Protein AF-A0A8J6GHP9-F1 (afdb_monomer_lite)

InterPro domains:
  IPR009057 Homedomain-like superfamily [SSF46689] (37-187)
  IPR023082 Homeo-prospero domain [PF05044] (38-191)
  IPR023082 Homeo-prospero domain [PS51818] (36-194)
  IPR037131 Homeo-prospero domain superfamily [G3DSA:1.10.10.500] (24-196)
  IPR039350 Prospero homeodomain family [PTHR12198] (22-193)

Sequence (196 aa):
MAGPGCSTDVTRAIPARSLLRSAKNLRENQAAWIVMEGLSPNHLKKAKLMFFYTRYPSSNMLKTYFSDVKFNRCITSQLIKWFSNFREFYYIQMEKYARQAINDGVTSTEELSITRDCELYRALNMHYNKANDFEVPERFLEVAQITLREFFNAIIAGKDVDPSWKKAIYKVICKLDSEVPEIFKSPNCLQELLHE

Foldseek 3Di:
DDDDDDDDDDPPDDDPVVLVVVVVVVVVCPVVLDDDPFDDVVNLLLLLLLCLQALDDDLVNNCQLPVVTDDDPVVSVSSVVSSVVLVVQLLSLLLVVLVVCVVVPPDDLVVQAQDCPDPSNVSSCCVSVVVNQADRDPLSRVLSSVLSSLSNVCVVVVVVVDPCSCVVSCVVSNVSRHDRDPLSSDPCSVVVRNVD

pLDDT: mean 84.15, std 21.58, range [28.64, 98.69]

Organism: Microtus ochrogaster (NCBI:txid79684)

Secondary structure (DSSP, 8-state):
---PPP------PPPTHHHHHHHHHHHHHGGGGS--TT--HHHHHHHHHHTTT-SS--HHHHHHHTTTS---HHHHHHHHHHHHHHHHHHHHHHHHHHHHHHHTT---GGG----TTSHHHHHHHHHH-TT--S---HHHHHHHHHHHHHHHHHHHTTGGGSTTTHHHHHHHHHTT--PPPGGGGSTTHHHHTT--

Structure (mmCIF, N/CA/C/O backbone):
data_AF-A0A8J6GHP9-F1
#
_entry.id   AF-A0A8J6GHP9-F1
#
loop_
_atom_site.group_PDB
_atom_site.id
_atom_site.type_symbol
_atom_site.label_atom_id
_atom_site.label_alt_id
_atom_site.label_comp_id
_atom_site.label_asym_id
_atom_site.label_entity_id
_atom_site.label_seq_id
_atom_site.pdbx_PDB_ins_code
_atom_site.Cartn_x
_atom_site.Cartn_y
_atom_site.Cartn_z
_atom_site.occupancy
_atom_site.B_iso_or_equiv
_atom_site.auth_seq_id
_atom_site.auth_comp_id
_atom_site.auth_asym_id
_atom_site.auth_atom_id
_atom_site.pdbx_PDB_model_num
ATOM 1 N N . MET A 1 1 ? -14.902 2.527 55.554 1.00 37.03 1 MET A N 1
ATOM 2 C CA . MET A 1 1 ? -15.461 1.932 54.323 1.00 37.03 1 MET A CA 1
ATOM 3 C C . MET A 1 1 ? -15.180 2.897 53.187 1.00 37.03 1 MET A C 1
ATOM 5 O O . MET A 1 1 ? -15.826 3.930 53.115 1.00 37.03 1 MET A O 1
ATOM 9 N N . ALA A 1 2 ? -14.141 2.632 52.397 1.00 29.19 2 ALA A N 1
ATOM 10 C CA . ALA A 1 2 ? -13.808 3.426 51.220 1.00 29.19 2 ALA A CA 1
ATOM 11 C C . ALA A 1 2 ? -14.291 2.652 49.992 1.00 29.19 2 ALA A C 1
ATOM 13 O O . ALA A 1 2 ? -13.846 1.529 49.768 1.00 29.19 2 ALA A O 1
ATOM 14 N N . GLY A 1 3 ? -15.215 3.229 49.234 1.00 39.06 3 GLY A N 1
ATOM 15 C CA . GLY A 1 3 ? -15.486 2.814 47.863 1.00 39.06 3 GLY A CA 1
ATOM 16 C C . GLY A 1 3 ? -14.980 3.913 46.934 1.00 39.06 3 GLY A C 1
ATOM 17 O O . GLY A 1 3 ? -15.282 5.077 47.198 1.00 39.06 3 GLY A O 1
ATOM 18 N N . PRO A 1 4 ? -14.226 3.608 45.870 1.00 39.50 4 PRO A N 1
ATOM 19 C CA . PRO A 1 4 ? -14.038 4.550 44.789 1.00 39.50 4 PRO A CA 1
ATOM 20 C C . PRO A 1 4 ? -15.097 4.288 43.720 1.00 39.50 4 PRO A C 1
ATOM 22 O O . PRO A 1 4 ? -15.179 3.207 43.138 1.00 39.50 4 PRO A O 1
ATOM 25 N N . GLY A 1 5 ? -15.921 5.310 43.503 1.00 31.19 5 GLY A N 1
ATOM 26 C CA . GLY A 1 5 ? -16.831 5.397 42.379 1.00 31.19 5 GLY A CA 1
ATOM 27 C C . GLY A 1 5 ? -16.078 5.436 41.053 1.00 31.19 5 GLY A C 1
ATOM 28 O O . GLY A 1 5 ? -15.006 6.025 40.924 1.00 31.19 5 GLY A O 1
ATOM 29 N N . CYS A 1 6 ? -16.699 4.788 40.077 1.00 34.25 6 CYS A N 1
ATOM 30 C CA . CYS A 1 6 ? -16.462 4.941 38.654 1.00 34.25 6 CYS A CA 1
ATOM 31 C C . CYS A 1 6 ? -16.462 6.431 38.268 1.00 34.25 6 CYS A C 1
ATOM 33 O O . CYS A 1 6 ? -17.397 7.152 38.614 1.00 34.25 6 CYS A O 1
ATOM 35 N N . SER A 1 7 ? -15.443 6.882 37.536 1.00 28.64 7 SER A N 1
ATOM 36 C CA . SER A 1 7 ? -15.540 8.099 36.731 1.00 28.64 7 SER A CA 1
ATOM 37 C C . SER A 1 7 ? -14.800 7.879 35.417 1.00 28.64 7 SER A C 1
ATOM 39 O O . SER A 1 7 ? -13.574 7.787 35.356 1.00 28.64 7 SER A O 1
ATOM 41 N N . THR A 1 8 ? -15.607 7.695 34.383 1.00 36.19 8 THR A N 1
ATOM 42 C CA . THR A 1 8 ? -15.269 7.624 32.969 1.00 36.19 8 THR A CA 1
ATOM 43 C C . THR A 1 8 ? -14.935 9.020 32.457 1.00 36.19 8 THR A C 1
ATOM 45 O O . THR A 1 8 ? -15.849 9.824 32.325 1.00 36.19 8 THR A O 1
ATOM 48 N N . ASP A 1 9 ? -13.673 9.304 32.135 1.00 36.75 9 ASP A N 1
ATOM 49 C CA . ASP A 1 9 ? -13.347 10.223 31.036 1.00 36.75 9 ASP A CA 1
ATOM 50 C C . ASP A 1 9 ? -11.850 10.180 30.696 1.00 36.75 9 ASP A C 1
ATOM 52 O O . ASP A 1 9 ? -11.021 10.778 31.382 1.00 36.75 9 ASP A O 1
ATOM 56 N N . VAL A 1 10 ? -11.478 9.460 29.633 1.00 29.12 10 VAL A N 1
ATOM 57 C CA . VAL A 1 10 ? -10.175 9.640 28.970 1.00 29.12 10 VAL A CA 1
ATOM 58 C C . VAL A 1 10 ? -10.355 9.458 27.462 1.00 29.12 10 VAL A C 1
ATOM 60 O O . VAL A 1 10 ? -9.719 8.617 26.830 1.00 29.12 10 VAL A O 1
ATOM 63 N N . THR A 1 11 ? -11.202 10.282 26.846 1.00 34.75 11 THR A N 1
ATOM 64 C CA . THR A 1 11 ? -11.133 10.487 25.391 1.00 34.75 11 THR A CA 1
ATOM 65 C C . THR A 1 11 ? -9.949 11.412 25.102 1.00 34.75 11 THR A C 1
ATOM 67 O O . THR A 1 11 ? -10.091 12.614 24.876 1.00 34.75 11 THR A O 1
ATOM 70 N N . ARG A 1 12 ? -8.725 10.876 25.193 1.00 30.84 12 ARG A N 1
ATOM 71 C CA . ARG A 1 12 ? -7.504 11.634 24.895 1.00 30.84 12 ARG A CA 1
ATOM 72 C C . ARG A 1 12 ? -7.358 11.727 23.378 1.00 30.84 12 ARG A C 1
ATOM 74 O O . ARG A 1 12 ? -6.753 10.869 22.744 1.00 30.84 12 ARG A O 1
ATOM 81 N N . ALA A 1 13 ? -7.938 12.775 22.800 1.00 34.00 13 ALA A N 1
ATOM 82 C CA . ALA A 1 13 ? -7.742 13.131 21.402 1.00 34.00 13 ALA A CA 1
ATOM 83 C C . ALA A 1 13 ? -6.237 13.188 21.080 1.00 34.00 13 ALA A C 1
ATOM 85 O O . ALA A 1 13 ? -5.487 13.984 21.651 1.00 34.00 13 ALA A O 1
ATOM 86 N N . ILE A 1 14 ? -5.783 12.336 20.161 1.00 42.53 14 ILE A N 1
ATOM 87 C CA . ILE A 1 14 ? -4.425 12.411 19.621 1.00 42.53 14 ILE A CA 1
ATOM 88 C C . ILE A 1 14 ? -4.328 13.700 18.791 1.00 42.53 14 ILE A C 1
ATOM 90 O O . ILE A 1 14 ? -5.196 13.957 17.953 1.00 42.53 14 ILE A O 1
ATOM 94 N N . PRO A 1 15 ? -3.295 14.540 18.979 1.00 36.62 15 PRO A N 1
ATOM 95 C CA . PRO A 1 15 ? -3.244 15.835 18.324 1.00 36.62 15 PRO A CA 1
ATOM 96 C C . PRO A 1 15 ? -3.073 15.669 16.808 1.00 36.62 15 PRO A C 1
ATOM 98 O O . PRO A 1 15 ? -2.062 15.144 16.333 1.00 36.62 15 PRO A O 1
ATOM 101 N N . ALA A 1 16 ? -4.014 16.233 16.043 1.00 44.59 16 ALA A N 1
ATOM 102 C CA . ALA A 1 16 ? -4.029 16.315 14.574 1.00 44.59 16 ALA A CA 1
ATOM 103 C C . ALA A 1 16 ? -2.710 16.820 13.934 1.00 44.59 16 ALA A C 1
ATOM 105 O O . ALA A 1 16 ? -2.468 16.646 12.738 1.00 44.59 16 ALA A O 1
ATOM 106 N N . ARG A 1 17 ? -1.810 17.412 14.732 1.00 33.00 17 ARG A N 1
ATOM 107 C CA . ARG A 1 17 ? -0.479 17.886 14.324 1.00 33.00 17 ARG A CA 1
ATOM 108 C C . ARG A 1 17 ? 0.459 16.781 13.815 1.00 33.00 17 ARG A C 1
ATOM 110 O O . ARG A 1 17 ? 1.287 17.082 12.958 1.00 33.00 17 ARG A O 1
ATOM 117 N N . SER A 1 18 ? 0.347 15.532 14.284 1.00 42.81 18 SER A N 1
ATOM 118 C CA . SER A 1 18 ? 1.224 14.430 13.824 1.00 42.81 18 SER A CA 1
ATOM 119 C C . SER A 1 18 ? 0.898 13.997 12.379 1.00 42.81 18 SER A C 1
ATOM 121 O O . SER A 1 18 ? 1.793 13.854 11.538 1.00 42.81 18 SER A O 1
ATOM 123 N N . LEU A 1 19 ? -0.395 13.915 12.053 1.00 45.56 19 LEU A N 1
ATOM 124 C CA . LEU A 1 19 ? -0.894 13.586 10.715 1.00 45.56 19 LEU A CA 1
ATOM 125 C C . LEU A 1 19 ? -0.631 14.725 9.716 1.00 45.56 19 LEU A C 1
ATOM 127 O O . LEU A 1 19 ? -0.217 14.477 8.584 1.00 45.56 19 LEU A O 1
ATOM 131 N N . LEU A 1 20 ? -0.769 15.983 10.153 1.00 42.34 20 LEU A N 1
ATOM 132 C CA . LEU A 1 20 ? -0.460 17.167 9.338 1.00 42.34 20 LEU A CA 1
ATOM 133 C C . LEU A 1 20 ? 1.030 17.278 8.973 1.00 42.34 20 LEU A C 1
ATOM 135 O O . LEU A 1 20 ? 1.357 17.703 7.863 1.00 42.34 20 LEU A O 1
ATOM 139 N N . ARG A 1 21 ? 1.938 16.875 9.873 1.00 38.09 21 ARG A N 1
ATOM 140 C CA . ARG A 1 21 ? 3.388 16.862 9.607 1.00 38.09 21 ARG A CA 1
ATOM 141 C C . ARG A 1 21 ? 3.762 15.799 8.568 1.00 38.09 21 ARG A C 1
ATOM 143 O O . ARG A 1 21 ? 4.562 16.074 7.679 1.00 38.09 21 ARG A O 1
ATOM 150 N N . SER A 1 22 ? 3.108 14.640 8.619 1.00 49.22 22 SER A N 1
ATOM 151 C CA . SER A 1 22 ? 3.264 13.567 7.625 1.00 49.22 22 SER A CA 1
ATOM 152 C C . SER A 1 22 ? 2.696 13.970 6.253 1.00 49.22 22 SER A C 1
ATOM 154 O O . SER A 1 22 ? 3.341 13.769 5.227 1.00 49.22 22 SER A O 1
ATOM 156 N N . ALA A 1 23 ? 1.542 14.650 6.222 1.00 44.53 23 ALA A N 1
ATOM 157 C CA . ALA A 1 23 ? 0.926 15.157 4.990 1.00 44.53 23 ALA A CA 1
ATOM 158 C C . ALA A 1 23 ? 1.718 16.297 4.314 1.00 44.53 23 ALA A C 1
ATOM 160 O O . ALA A 1 23 ? 1.712 16.408 3.087 1.00 44.53 23 ALA A O 1
ATOM 161 N N . LYS A 1 24 ? 2.417 17.146 5.085 1.00 42.97 24 LYS A N 1
ATOM 162 C CA . LYS A 1 24 ? 3.337 18.159 4.532 1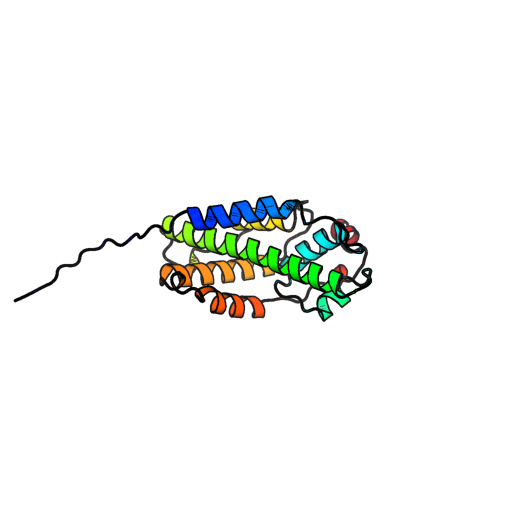.00 42.97 24 LYS A CA 1
ATOM 163 C C . LYS A 1 24 ? 4.583 17.525 3.904 1.00 42.97 24 LYS A C 1
ATOM 165 O O . LYS A 1 24 ? 4.894 17.861 2.765 1.00 42.97 24 LYS A O 1
ATOM 170 N N . ASN A 1 25 ? 5.195 16.542 4.570 1.00 45.91 25 ASN A N 1
ATOM 171 C CA . ASN A 1 25 ? 6.338 15.797 4.025 1.00 45.91 25 ASN A CA 1
ATOM 172 C C . ASN A 1 25 ? 5.999 15.043 2.726 1.00 45.91 25 ASN A C 1
ATOM 174 O O . ASN A 1 25 ? 6.837 14.958 1.834 1.00 45.91 25 ASN A O 1
ATOM 178 N N . LEU A 1 26 ? 4.768 14.537 2.582 1.00 50.56 26 LEU A N 1
ATOM 179 C CA . LEU A 1 26 ? 4.294 13.888 1.350 1.00 50.56 26 LEU A CA 1
ATOM 180 C C . LEU A 1 26 ? 4.222 14.854 0.154 1.00 50.56 26 LEU A C 1
ATOM 182 O O . LEU A 1 26 ? 4.599 14.476 -0.955 1.00 50.56 26 LEU A O 1
ATOM 186 N N . ARG A 1 27 ? 3.776 16.100 0.375 1.00 43.81 27 ARG A N 1
ATOM 187 C CA . ARG A 1 27 ? 3.680 17.126 -0.679 1.00 43.81 27 ARG A CA 1
ATOM 188 C C . ARG A 1 27 ? 5.041 17.703 -1.064 1.00 43.81 27 ARG A C 1
ATOM 190 O O . ARG A 1 27 ? 5.296 17.889 -2.248 1.00 43.81 27 ARG A O 1
ATOM 197 N N . GLU A 1 28 ? 5.924 17.932 -0.094 1.00 40.84 28 GLU A N 1
ATOM 198 C CA . GLU A 1 28 ? 7.281 18.443 -0.349 1.00 40.84 28 GLU A CA 1
ATOM 199 C C . GLU A 1 28 ? 8.186 17.385 -1.000 1.00 40.84 28 GLU A C 1
ATOM 201 O O . GLU A 1 28 ? 8.988 17.715 -1.872 1.00 40.84 28 GLU A O 1
ATOM 206 N N . ASN A 1 29 ? 7.987 16.094 -0.704 1.00 48.78 29 ASN A N 1
ATOM 207 C CA . ASN A 1 29 ? 8.701 15.031 -1.410 1.00 48.78 29 ASN A CA 1
ATOM 208 C C . ASN A 1 29 ? 8.287 14.897 -2.876 1.00 48.78 29 ASN A C 1
ATOM 210 O O . ASN A 1 29 ? 9.082 14.347 -3.623 1.00 48.78 29 ASN A O 1
ATOM 214 N N . GLN A 1 30 ? 7.102 15.368 -3.301 1.00 46.88 30 GLN A N 1
ATOM 215 C CA . GLN A 1 30 ? 6.548 15.170 -4.653 1.00 46.88 30 GLN A CA 1
ATOM 216 C C . GLN A 1 30 ? 7.429 15.757 -5.780 1.00 46.88 30 GLN A C 1
ATOM 218 O O . GLN A 1 30 ? 7.410 15.242 -6.898 1.00 46.88 30 GLN A O 1
ATOM 223 N N . ALA A 1 31 ? 8.266 16.753 -5.475 1.00 42.66 31 ALA A N 1
ATOM 224 C CA . ALA A 1 31 ? 9.200 17.363 -6.426 1.00 42.66 31 ALA A CA 1
ATOM 225 C C . ALA A 1 31 ? 10.535 16.600 -6.579 1.00 42.66 31 ALA A C 1
ATOM 227 O O . ALA A 1 31 ? 11.170 16.687 -7.624 1.00 42.66 31 ALA A O 1
ATOM 228 N N . ALA A 1 32 ? 10.943 15.793 -5.592 1.00 46.28 32 ALA A N 1
ATOM 229 C CA . ALA A 1 32 ? 12.202 15.033 -5.623 1.00 46.28 32 ALA A CA 1
ATOM 230 C C . ALA A 1 32 ? 12.081 13.647 -6.302 1.00 46.28 32 ALA A C 1
ATOM 232 O O . ALA A 1 32 ? 12.998 12.830 -6.227 1.00 46.28 32 ALA A O 1
ATOM 233 N N . TRP A 1 33 ? 10.935 13.343 -6.927 1.00 49.09 33 TRP A N 1
ATOM 234 C CA . TRP A 1 33 ? 10.644 12.039 -7.553 1.00 49.09 33 TRP A CA 1
ATOM 235 C C . TRP A 1 33 ? 11.249 11.863 -8.943 1.00 49.09 33 TRP A C 1
ATOM 237 O O . TRP A 1 33 ? 11.221 10.754 -9.478 1.00 49.09 33 TRP A O 1
ATOM 247 N N . ILE A 1 34 ? 11.726 12.946 -9.551 1.00 51.00 34 ILE A N 1
ATOM 248 C CA . ILE A 1 34 ? 11.940 13.013 -10.990 1.00 51.00 34 ILE A CA 1
ATOM 249 C C . ILE A 1 34 ? 13.445 13.049 -11.275 1.00 51.00 34 ILE A C 1
ATOM 251 O O . ILE A 1 34 ? 14.140 14.003 -10.951 1.00 51.00 34 ILE A O 1
ATOM 255 N N . VAL A 1 35 ? 13.882 11.967 -11.924 1.00 55.22 35 VAL A N 1
ATOM 256 C CA . VAL A 1 35 ? 15.168 11.727 -12.597 1.00 55.22 35 VAL A CA 1
ATOM 257 C C . VAL A 1 35 ? 16.329 11.260 -11.717 1.00 55.22 35 VAL A C 1
ATOM 259 O O . VAL A 1 35 ? 17.191 12.018 -11.292 1.00 55.22 35 VAL A O 1
ATOM 262 N N . MET A 1 36 ? 16.412 9.938 -11.576 1.00 55.84 36 MET A N 1
ATOM 263 C CA . MET A 1 36 ? 17.699 9.248 -11.667 1.00 55.84 36 MET A CA 1
ATOM 264 C C . MET A 1 36 ? 17.796 8.666 -13.080 1.00 55.84 36 MET A C 1
ATOM 266 O O . MET A 1 36 ? 16.813 8.093 -13.560 1.00 55.84 36 MET A O 1
ATOM 270 N N . GLU A 1 37 ? 18.946 8.808 -13.744 1.00 64.00 37 GLU A N 1
ATOM 271 C CA . GLU A 1 37 ? 19.206 8.181 -15.047 1.00 64.00 37 GLU A CA 1
ATOM 272 C C . GLU A 1 37 ? 18.841 6.683 -14.991 1.00 64.00 37 GLU A C 1
ATOM 274 O O . GLU A 1 37 ? 19.390 5.926 -14.188 1.00 64.00 37 GLU A O 1
ATOM 279 N N . GLY A 1 38 ? 17.874 6.259 -15.813 1.00 79.38 38 GLY A N 1
ATOM 280 C CA . GLY A 1 38 ? 17.486 4.850 -15.969 1.00 79.38 38 GLY A CA 1
ATOM 281 C C . GLY A 1 38 ? 16.106 4.438 -15.439 1.00 79.38 38 GLY A C 1
ATOM 282 O O . GLY A 1 38 ? 15.703 3.303 -15.685 1.00 79.38 38 GLY A O 1
ATOM 283 N N . LEU A 1 39 ? 15.345 5.316 -14.768 1.00 90.38 39 LEU A N 1
ATOM 284 C CA . LEU A 1 39 ? 13.945 5.040 -14.399 1.00 90.38 39 LEU A CA 1
ATOM 285 C C . LEU A 1 39 ? 12.973 6.069 -14.993 1.00 90.38 39 LEU A C 1
ATOM 287 O O . LEU A 1 39 ? 13.144 7.272 -14.822 1.00 90.38 39 LEU A O 1
ATOM 291 N N . SER A 1 40 ? 11.930 5.581 -15.669 1.00 91.94 40 SER A N 1
ATOM 292 C CA . SER A 1 40 ? 10.923 6.391 -16.356 1.00 91.94 40 SER A CA 1
ATOM 293 C C . SER A 1 40 ? 9.633 6.542 -15.528 1.00 91.94 40 SER A C 1
ATOM 295 O O . SER A 1 40 ? 9.391 5.763 -14.597 1.00 91.94 40 SER A O 1
ATOM 297 N N . PRO A 1 41 ? 8.742 7.487 -15.888 1.00 91.31 41 PRO A N 1
ATOM 298 C CA . PRO A 1 41 ? 7.392 7.553 -15.325 1.00 91.31 41 PRO A CA 1
ATOM 299 C C . PRO A 1 41 ? 6.584 6.261 -15.525 1.00 91.31 41 PRO A C 1
ATOM 301 O O . PRO A 1 41 ? 5.787 5.899 -14.660 1.00 91.31 41 PRO A O 1
ATOM 304 N N . ASN A 1 42 ? 6.827 5.530 -16.617 1.00 91.94 42 ASN A N 1
ATOM 305 C CA . ASN A 1 42 ? 6.188 4.239 -16.875 1.00 91.94 42 ASN A CA 1
ATOM 306 C C . ASN A 1 42 ? 6.652 3.173 -15.875 1.00 91.94 42 ASN A C 1
ATOM 308 O O . ASN A 1 42 ? 5.819 2.433 -15.358 1.00 91.94 42 ASN A O 1
ATOM 312 N N . HIS A 1 43 ? 7.936 3.147 -15.498 1.00 94.25 43 HIS A N 1
ATOM 313 C CA . HIS A 1 43 ? 8.404 2.249 -14.433 1.00 94.25 43 HIS A CA 1
ATOM 314 C C . HIS A 1 43 ? 7.731 2.569 -13.096 1.00 94.25 43 HIS A C 1
ATOM 316 O O . HIS A 1 43 ? 7.375 1.658 -12.352 1.00 94.25 43 HIS A O 1
ATOM 322 N N . LEU A 1 44 ? 7.503 3.853 -12.800 1.00 94.94 44 LEU A N 1
ATOM 323 C CA . LEU A 1 44 ? 6.769 4.253 -11.602 1.00 94.94 44 LEU A CA 1
ATOM 324 C C . LEU A 1 44 ? 5.298 3.812 -11.661 1.00 94.94 44 LEU A C 1
ATOM 326 O O . LEU A 1 44 ? 4.801 3.277 -10.670 1.00 94.94 44 LEU A O 1
ATOM 330 N N . LYS A 1 45 ? 4.608 4.003 -12.800 1.00 95.12 45 LYS A N 1
ATOM 331 C CA . LYS A 1 45 ? 3.227 3.517 -13.000 1.00 95.12 45 LYS A CA 1
ATOM 332 C C . LYS A 1 45 ? 3.169 2.002 -12.790 1.00 95.12 45 LYS A C 1
ATOM 334 O O . LYS A 1 45 ? 2.388 1.534 -11.969 1.00 95.12 45 LYS A O 1
ATOM 339 N N . LYS A 1 46 ? 4.063 1.253 -13.437 1.00 95.69 46 LYS A N 1
ATOM 340 C CA . LYS A 1 46 ? 4.193 -0.202 -13.293 1.00 95.69 46 LYS A CA 1
ATOM 341 C C . LYS A 1 46 ? 4.423 -0.626 -11.839 1.00 95.69 46 LYS A C 1
ATOM 343 O O . LYS A 1 46 ? 3.697 -1.475 -11.337 1.00 95.69 46 LYS A O 1
ATOM 348 N N . ALA A 1 47 ? 5.357 0.011 -11.129 1.00 96.94 47 ALA A N 1
ATOM 349 C CA . ALA A 1 47 ? 5.630 -0.277 -9.718 1.00 96.94 47 ALA A CA 1
ATOM 350 C C . ALA A 1 47 ? 4.412 -0.024 -8.813 1.00 96.94 47 ALA A C 1
ATOM 352 O O . ALA A 1 47 ? 4.159 -0.796 -7.890 1.00 96.94 47 ALA A O 1
ATOM 353 N N . LYS A 1 48 ? 3.644 1.041 -9.078 1.00 97.31 48 LYS A N 1
ATOM 354 C CA . LYS A 1 48 ? 2.400 1.316 -8.349 1.00 97.31 48 LYS A CA 1
ATOM 355 C C . LYS A 1 48 ? 1.338 0.250 -8.598 1.00 97.31 48 LYS A C 1
ATOM 357 O O . LYS A 1 48 ? 0.693 -0.166 -7.647 1.00 97.31 48 LYS A O 1
ATOM 362 N N . LEU A 1 49 ? 1.179 -0.215 -9.834 1.00 97.31 49 LEU A N 1
ATOM 363 C CA . LEU A 1 49 ? 0.238 -1.294 -10.145 1.00 97.31 49 LEU A CA 1
ATOM 364 C C . LEU A 1 49 ? 0.678 -2.630 -9.520 1.00 97.31 49 LEU A C 1
ATOM 366 O O . LEU A 1 49 ? -0.141 -3.338 -8.941 1.00 97.31 49 LEU A O 1
ATOM 370 N N . MET A 1 50 ? 1.982 -2.932 -9.518 1.00 97.62 50 MET A N 1
ATOM 371 C CA . MET A 1 50 ? 2.526 -4.095 -8.798 1.00 97.62 50 MET A CA 1
ATOM 372 C C . MET A 1 50 ? 2.207 -4.065 -7.293 1.00 97.62 50 MET A C 1
ATOM 374 O O . MET A 1 50 ? 2.090 -5.125 -6.679 1.00 97.62 50 MET A O 1
ATOM 378 N N . PHE A 1 51 ? 2.033 -2.879 -6.694 1.00 98.38 51 PHE A N 1
ATOM 379 C CA . PHE A 1 51 ? 1.705 -2.731 -5.271 1.00 98.38 51 PHE A CA 1
ATOM 380 C C . PHE A 1 51 ? 0.374 -3.392 -4.879 1.00 98.38 51 PHE A C 1
ATOM 382 O O . PHE A 1 51 ? 0.210 -3.802 -3.728 1.00 98.38 51 PHE A O 1
ATOM 389 N N . PHE A 1 52 ? -0.558 -3.550 -5.826 1.00 97.94 52 PHE A N 1
ATOM 390 C CA . PHE A 1 52 ? -1.800 -4.285 -5.578 1.00 97.94 52 PHE A CA 1
ATOM 391 C C . PHE A 1 52 ? -1.556 -5.773 -5.274 1.00 97.94 52 PHE A C 1
ATOM 393 O O . PHE A 1 52 ? -2.330 -6.384 -4.539 1.00 97.94 52 PHE A O 1
ATOM 400 N N . TYR A 1 53 ? -0.439 -6.334 -5.744 1.00 97.88 53 TYR A N 1
ATOM 401 C CA . TYR A 1 53 ? -0.063 -7.736 -5.548 1.00 97.88 53 TYR A CA 1
ATOM 402 C C . TYR A 1 53 ? 0.977 -7.916 -4.436 1.00 97.88 53 TYR A C 1
ATOM 404 O O . TYR A 1 53 ? 0.817 -8.769 -3.561 1.00 97.88 53 TYR A O 1
ATOM 412 N N . THR A 1 54 ? 2.019 -7.078 -4.425 1.00 97.56 54 THR A N 1
ATOM 413 C CA . THR A 1 54 ? 3.137 -7.175 -3.476 1.00 97.56 54 THR A CA 1
ATOM 414 C C . THR A 1 54 ? 3.457 -5.832 -2.834 1.00 97.56 54 THR A C 1
ATOM 416 O O . THR A 1 54 ? 3.705 -4.827 -3.501 1.00 97.56 54 THR A O 1
ATOM 419 N N . ARG A 1 55 ? 3.491 -5.811 -1.500 1.00 97.94 55 ARG A N 1
ATOM 420 C CA . ARG A 1 55 ? 3.889 -4.634 -0.724 1.00 97.94 55 ARG A CA 1
ATOM 421 C C . ARG A 1 55 ? 5.372 -4.680 -0.379 1.00 97.94 55 ARG A C 1
ATOM 423 O O . ARG A 1 55 ? 5.954 -3.618 -0.163 1.00 97.94 55 ARG A O 1
ATOM 430 N N . TYR A 1 56 ? 5.992 -5.859 -0.336 1.00 96.69 56 TYR A N 1
ATOM 431 C CA . TYR A 1 56 ? 7.382 -6.095 0.065 1.00 96.69 56 TYR A CA 1
ATOM 432 C C . TYR A 1 56 ? 8.180 -6.862 -1.010 1.00 96.69 56 TYR A C 1
ATOM 434 O O . TYR A 1 56 ? 8.747 -7.917 -0.716 1.00 96.69 56 TYR A O 1
ATOM 442 N N . PRO A 1 57 ? 8.290 -6.343 -2.248 1.00 97.00 57 PRO A N 1
ATOM 443 C CA . PRO A 1 57 ? 9.044 -7.032 -3.287 1.00 97.00 57 PRO A CA 1
ATOM 444 C C . PRO A 1 57 ? 10.529 -7.124 -2.921 1.00 97.00 57 PRO A C 1
ATOM 446 O O . PRO A 1 57 ? 11.145 -6.163 -2.446 1.00 97.00 57 PRO A O 1
ATOM 449 N N . SER A 1 58 ? 11.124 -8.287 -3.181 1.00 95.38 58 SER A N 1
ATOM 450 C CA . SER A 1 58 ? 12.564 -8.490 -3.023 1.00 95.38 58 SER A CA 1
ATOM 451 C C . SER A 1 58 ? 13.351 -7.826 -4.158 1.00 95.38 58 SER A C 1
ATOM 453 O O . SER A 1 58 ? 12.826 -7.574 -5.243 1.00 95.38 58 SER A O 1
ATOM 455 N N . SER A 1 59 ? 14.650 -7.595 -3.948 1.00 93.25 59 SER A N 1
ATOM 456 C CA . SER A 1 59 ? 15.537 -7.087 -5.010 1.00 93.25 59 SER A CA 1
ATOM 457 C C . SER A 1 59 ? 15.549 -8.003 -6.243 1.00 93.25 59 SER A C 1
ATOM 459 O O . SER A 1 59 ? 15.562 -7.519 -7.373 1.00 93.25 59 SER A O 1
ATOM 461 N N . ASN A 1 60 ? 15.472 -9.323 -6.042 1.00 94.38 60 ASN A N 1
ATOM 462 C CA . ASN A 1 60 ? 15.411 -10.290 -7.140 1.00 94.38 60 ASN A CA 1
ATOM 463 C C . ASN A 1 60 ? 14.099 -10.175 -7.918 1.00 94.38 60 ASN A C 1
ATOM 465 O O . ASN A 1 60 ? 14.134 -10.128 -9.141 1.00 94.38 60 ASN A O 1
ATOM 469 N N . MET A 1 61 ? 12.967 -10.043 -7.219 1.00 95.75 61 MET A N 1
ATOM 470 C CA . MET A 1 61 ? 11.674 -9.806 -7.860 1.00 95.75 61 MET A CA 1
ATOM 471 C C . MET A 1 61 ? 11.721 -8.530 -8.707 1.00 95.75 61 MET A C 1
ATOM 473 O O . MET A 1 61 ? 11.393 -8.567 -9.887 1.00 95.75 61 MET A O 1
ATOM 477 N N . LEU A 1 62 ? 12.218 -7.419 -8.159 1.00 96.12 62 LEU A N 1
ATOM 478 C CA . LEU A 1 62 ? 12.352 -6.175 -8.923 1.00 96.12 62 LEU A CA 1
ATOM 479 C C . LEU A 1 62 ? 13.189 -6.370 -10.199 1.00 96.12 62 LEU A C 1
ATOM 481 O O . LEU A 1 62 ? 12.790 -5.909 -11.261 1.00 96.12 62 LEU A O 1
ATOM 485 N N . LYS A 1 63 ? 14.304 -7.105 -10.135 1.00 94.00 63 LYS A N 1
ATOM 486 C CA . LYS A 1 63 ? 15.115 -7.406 -11.327 1.00 94.00 63 LYS A CA 1
ATOM 487 C C . LYS A 1 63 ? 14.365 -8.211 -12.383 1.00 94.00 63 LYS A C 1
ATOM 489 O O . LYS A 1 63 ? 14.546 -7.961 -13.568 1.00 94.00 63 LYS A O 1
ATOM 494 N N . THR A 1 64 ? 13.527 -9.154 -11.962 1.00 94.81 64 THR A N 1
ATOM 495 C CA . THR A 1 64 ? 12.717 -9.967 -12.875 1.00 94.81 64 THR A CA 1
ATOM 496 C C . THR A 1 64 ? 11.617 -9.153 -13.554 1.00 94.81 64 THR A C 1
ATOM 498 O O . THR A 1 64 ? 11.409 -9.305 -14.752 1.00 94.81 64 THR A O 1
ATOM 501 N N . TYR A 1 65 ? 10.919 -8.287 -12.814 1.00 95.75 65 TYR A N 1
ATOM 502 C CA . TYR A 1 65 ? 9.759 -7.546 -13.333 1.00 95.75 65 TYR A CA 1
ATOM 503 C C . TYR A 1 65 ? 10.120 -6.235 -14.050 1.00 95.75 65 TYR A C 1
ATOM 505 O O . TYR A 1 65 ? 9.285 -5.673 -14.752 1.00 95.75 65 TYR A O 1
ATOM 513 N N . PHE A 1 66 ? 11.352 -5.744 -13.915 1.00 94.75 66 PHE A N 1
ATOM 514 C CA . PHE A 1 66 ? 11.868 -4.570 -14.630 1.00 94.75 66 PHE A CA 1
ATOM 515 C C . PHE A 1 66 ? 13.049 -4.965 -15.530 1.00 94.75 66 PHE A C 1
ATOM 517 O O . PHE A 1 66 ? 14.134 -4.396 -15.435 1.00 94.75 66 PHE A O 1
ATOM 524 N N . SER A 1 67 ? 12.869 -5.989 -16.370 1.00 92.75 67 SER A N 1
ATOM 525 C CA . SER A 1 67 ? 13.944 -6.570 -17.192 1.00 92.75 67 SER A CA 1
ATOM 526 C C . SER A 1 67 ? 14.546 -5.604 -18.221 1.00 92.75 67 SER A C 1
ATOM 528 O O . SER A 1 67 ? 15.669 -5.802 -18.676 1.00 92.75 67 SER A O 1
ATOM 530 N N . ASP A 1 68 ? 13.807 -4.559 -18.588 1.00 91.62 68 ASP A N 1
ATOM 531 C CA . ASP A 1 68 ? 14.221 -3.464 -19.466 1.00 91.62 68 ASP A CA 1
ATOM 532 C C . ASP A 1 68 ? 15.100 -2.411 -18.763 1.00 91.62 68 ASP A C 1
ATOM 534 O O . ASP A 1 68 ? 15.710 -1.557 -19.411 1.00 91.62 68 ASP A O 1
ATOM 538 N N . VAL A 1 69 ? 15.231 -2.493 -17.436 1.00 93.25 69 VAL A N 1
ATOM 539 C CA . VAL A 1 69 ? 16.051 -1.589 -16.630 1.00 93.25 69 VAL A CA 1
ATOM 540 C C . VAL A 1 69 ? 17.446 -2.173 -16.412 1.00 93.25 69 VAL A C 1
ATOM 542 O O . VAL A 1 69 ? 17.626 -3.272 -15.887 1.00 93.25 69 VAL A O 1
ATOM 545 N N . LYS A 1 70 ? 18.484 -1.389 -16.719 1.00 92.38 70 LYS A N 1
ATOM 546 C CA . LYS A 1 70 ? 19.871 -1.737 -16.372 1.00 92.38 70 LYS A CA 1
ATOM 547 C C . LYS A 1 70 ? 20.125 -1.499 -14.883 1.00 92.38 70 LYS A C 1
ATOM 549 O O . LYS A 1 70 ? 20.457 -0.390 -14.472 1.00 92.38 70 LYS A O 1
ATOM 554 N N . PHE A 1 71 ? 19.976 -2.537 -14.064 1.00 93.25 71 PHE A N 1
ATOM 555 C CA . PHE A 1 71 ? 20.127 -2.424 -12.613 1.00 93.25 71 PHE A CA 1
ATOM 556 C C . PHE A 1 71 ? 21.536 -2.007 -12.181 1.00 93.25 71 PHE A C 1
ATOM 558 O O . PHE A 1 71 ? 22.533 -2.658 -12.480 1.00 93.25 71 PHE A O 1
ATOM 565 N N . ASN A 1 72 ? 21.588 -0.965 -11.356 1.00 92.38 72 ASN A N 1
ATOM 566 C CA . ASN A 1 72 ? 22.751 -0.581 -10.566 1.00 92.38 72 ASN A CA 1
ATOM 567 C C . ASN A 1 72 ? 22.324 -0.330 -9.105 1.00 92.38 72 ASN A C 1
ATOM 569 O O . ASN A 1 72 ? 21.136 -0.423 -8.765 1.00 92.38 72 ASN A O 1
ATOM 573 N N . ARG A 1 73 ? 23.285 -0.027 -8.219 1.00 90.38 73 ARG A N 1
ATOM 574 C CA . ARG A 1 73 ? 23.000 0.217 -6.791 1.00 90.38 73 ARG A CA 1
ATOM 575 C C . ARG A 1 73 ? 21.979 1.341 -6.591 1.00 90.38 73 ARG A C 1
ATOM 577 O O . ARG A 1 73 ? 21.060 1.186 -5.794 1.00 90.38 73 ARG A O 1
ATOM 584 N N . CYS A 1 74 ? 22.102 2.430 -7.343 1.00 90.88 74 CYS A N 1
ATOM 585 C CA . CYS A 1 74 ? 21.224 3.589 -7.233 1.00 90.88 74 CYS A CA 1
ATOM 586 C C . CYS A 1 74 ? 19.781 3.281 -7.664 1.00 90.88 74 CYS A C 1
ATOM 588 O O . CYS A 1 74 ? 18.847 3.582 -6.926 1.00 90.88 74 CYS A O 1
ATOM 590 N N . ILE A 1 75 ? 19.599 2.620 -8.810 1.00 92.06 75 ILE A N 1
ATOM 591 C CA . ILE A 1 75 ? 18.286 2.203 -9.330 1.00 92.06 75 ILE A CA 1
ATOM 592 C C . ILE A 1 75 ? 17.606 1.217 -8.376 1.00 92.06 75 ILE A C 1
ATOM 594 O O . ILE A 1 75 ? 16.424 1.367 -8.070 1.00 92.06 75 ILE A O 1
ATOM 598 N N . THR A 1 76 ? 18.362 0.245 -7.855 1.00 92.88 76 THR A N 1
ATOM 599 C CA . THR A 1 76 ? 17.844 -0.727 -6.878 1.00 92.88 76 THR A CA 1
ATOM 600 C C . THR A 1 76 ? 17.321 -0.009 -5.632 1.00 92.88 76 THR A C 1
ATOM 602 O O . THR A 1 76 ? 16.187 -0.238 -5.214 1.00 92.88 76 THR A O 1
ATOM 605 N N . SER A 1 77 ? 18.115 0.909 -5.072 1.00 92.25 77 SER A N 1
ATOM 606 C CA . SER A 1 77 ? 17.708 1.726 -3.923 1.00 92.25 77 SER A CA 1
ATOM 607 C C . SER A 1 77 ? 16.489 2.595 -4.229 1.00 92.25 77 SER A C 1
ATOM 609 O O . SER A 1 77 ? 15.610 2.731 -3.380 1.00 92.25 77 SER A O 1
ATOM 611 N N . GLN A 1 78 ? 16.396 3.153 -5.439 1.00 92.38 78 GLN A N 1
ATOM 612 C CA . GLN A 1 78 ? 15.274 3.998 -5.844 1.00 92.38 78 GLN A CA 1
ATOM 613 C C . GLN A 1 78 ? 13.958 3.213 -5.938 1.00 92.38 78 GLN A C 1
ATOM 615 O O . GLN A 1 78 ? 12.941 3.679 -5.424 1.00 92.38 78 GLN A O 1
ATOM 620 N N . LEU A 1 79 ? 13.970 2.009 -6.520 1.00 95.25 79 LEU A N 1
ATOM 621 C CA . LEU A 1 79 ? 12.794 1.131 -6.548 1.00 95.25 79 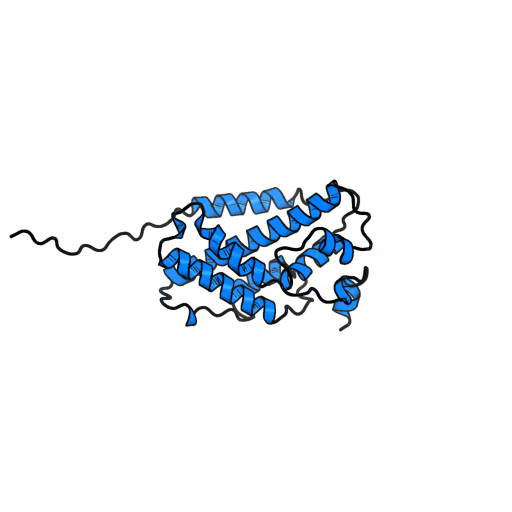LEU A CA 1
ATOM 622 C C . LEU A 1 79 ? 12.371 0.726 -5.127 1.00 95.25 79 LEU A C 1
ATOM 624 O O . LEU A 1 79 ? 11.198 0.833 -4.774 1.00 95.25 79 LEU A O 1
ATOM 628 N N . ILE A 1 80 ? 13.323 0.350 -4.266 1.00 95.06 80 ILE A N 1
ATOM 629 C CA . ILE A 1 80 ? 13.041 0.034 -2.853 1.00 95.06 80 ILE A CA 1
ATOM 630 C C . ILE A 1 80 ? 12.441 1.247 -2.120 1.00 95.06 80 ILE A C 1
ATOM 632 O O . ILE A 1 80 ? 11.515 1.098 -1.312 1.00 95.06 80 ILE A O 1
ATOM 636 N N . LYS A 1 81 ? 12.934 2.457 -2.410 1.00 94.75 81 LYS A N 1
ATOM 637 C CA . LYS A 1 81 ? 12.395 3.710 -1.868 1.00 94.75 81 LYS A CA 1
ATOM 638 C C . LYS A 1 81 ? 10.961 3.947 -2.337 1.00 94.75 81 LYS A C 1
ATOM 640 O O . LYS A 1 81 ? 10.125 4.293 -1.509 1.00 94.75 81 LYS A O 1
ATOM 645 N N . TRP A 1 82 ? 10.644 3.708 -3.611 1.00 96.88 82 TRP A N 1
ATOM 646 C CA . TRP A 1 82 ? 9.266 3.805 -4.106 1.00 96.88 82 TRP A CA 1
ATOM 647 C C . TRP A 1 82 ? 8.319 2.890 -3.332 1.00 96.88 82 TRP A C 1
ATOM 649 O O . TRP A 1 82 ? 7.340 3.380 -2.779 1.00 96.88 82 TRP A O 1
ATOM 659 N N . PHE A 1 83 ? 8.646 1.604 -3.189 1.00 97.88 83 PHE A N 1
ATOM 660 C CA . PHE A 1 83 ? 7.803 0.678 -2.423 1.00 97.88 83 PHE A CA 1
ATOM 661 C C . PHE A 1 83 ? 7.706 1.051 -0.937 1.00 97.88 83 PHE A C 1
ATOM 663 O O . PHE A 1 83 ? 6.659 0.860 -0.321 1.00 97.88 83 PHE A O 1
ATOM 670 N N . SER A 1 84 ? 8.756 1.633 -0.353 1.00 96.81 84 SER A N 1
ATOM 671 C CA . SER A 1 84 ? 8.691 2.185 1.008 1.00 96.81 84 SER A CA 1
ATOM 672 C C . SER A 1 84 ? 7.702 3.346 1.111 1.00 96.81 84 SER A C 1
ATOM 674 O O . SER A 1 84 ? 6.848 3.329 1.995 1.00 96.81 84 SER A O 1
ATOM 676 N N . ASN A 1 85 ? 7.746 4.289 0.169 1.00 95.50 85 ASN A N 1
ATOM 677 C CA . ASN A 1 85 ? 6.809 5.412 0.108 1.00 95.50 85 ASN A CA 1
ATOM 678 C C . ASN A 1 85 ? 5.367 4.937 -0.147 1.00 95.50 85 ASN A C 1
ATOM 680 O O . ASN A 1 85 ? 4.421 5.465 0.434 1.00 95.50 85 ASN A O 1
ATOM 684 N N . PHE A 1 86 ? 5.188 3.916 -0.990 1.00 98.56 86 PHE A N 1
ATOM 685 C CA . PHE A 1 86 ? 3.879 3.319 -1.254 1.00 98.56 86 PHE A CA 1
ATOM 686 C C . PHE A 1 86 ? 3.286 2.706 0.012 1.00 98.56 86 PHE A C 1
ATOM 688 O O . PHE A 1 86 ? 2.127 2.973 0.322 1.00 98.56 86 PHE A O 1
ATOM 695 N N . ARG A 1 87 ? 4.080 1.944 0.777 1.00 98.38 87 ARG A N 1
ATOM 696 C CA . ARG A 1 87 ? 3.655 1.396 2.074 1.00 98.38 87 ARG A CA 1
ATOM 697 C C . ARG A 1 87 ? 3.348 2.489 3.091 1.00 98.38 87 ARG A C 1
ATOM 699 O O . ARG A 1 87 ? 2.386 2.353 3.835 1.00 98.38 87 ARG A O 1
ATOM 706 N N . GLU A 1 88 ? 4.138 3.559 3.131 1.00 96.62 88 GLU A N 1
ATOM 707 C CA . GLU A 1 88 ? 3.879 4.688 4.028 1.00 96.62 88 GLU A CA 1
ATOM 708 C C . GLU A 1 88 ? 2.511 5.316 3.745 1.00 96.62 88 GLU A C 1
ATOM 710 O O . GLU A 1 88 ? 1.692 5.421 4.657 1.00 96.62 88 GLU A O 1
ATOM 715 N N . PHE A 1 89 ? 2.220 5.648 2.482 1.00 98.25 89 PHE A N 1
ATOM 716 C CA . PHE A 1 89 ? 0.905 6.163 2.099 1.00 98.25 89 PHE A CA 1
ATOM 717 C C . PHE A 1 89 ? -0.220 5.185 2.465 1.00 98.25 89 PHE A C 1
ATOM 719 O O . PHE A 1 89 ? -1.203 5.595 3.084 1.00 98.25 89 PHE A O 1
ATOM 726 N N . TYR A 1 90 ? -0.053 3.898 2.142 1.00 98.69 90 TYR A N 1
ATOM 727 C CA . TYR A 1 90 ? -1.016 2.843 2.460 1.00 98.69 90 TYR A CA 1
ATOM 728 C C . TYR A 1 90 ? -1.326 2.794 3.960 1.00 98.69 90 TYR A C 1
ATOM 730 O O . TYR A 1 90 ? -2.483 2.902 4.358 1.00 98.69 90 TYR A O 1
ATOM 738 N N . TYR A 1 91 ? -0.300 2.714 4.811 1.00 98.38 91 TYR A N 1
ATOM 739 C CA . TYR A 1 91 ? -0.478 2.630 6.261 1.00 98.38 91 TYR A CA 1
ATOM 740 C C . TYR A 1 91 ? -1.017 3.916 6.883 1.00 98.38 91 TYR A C 1
ATOM 742 O O . TYR A 1 91 ? -1.754 3.842 7.864 1.00 98.38 91 TYR A O 1
ATOM 750 N N . ILE A 1 92 ? -0.706 5.081 6.309 1.00 98.00 92 ILE A N 1
ATOM 751 C CA . ILE A 1 92 ? -1.332 6.344 6.713 1.00 98.00 92 ILE A CA 1
ATOM 752 C C . ILE A 1 92 ? -2.838 6.303 6.441 1.00 98.00 92 ILE A C 1
ATOM 754 O O . ILE A 1 92 ? -3.610 6.703 7.311 1.00 98.00 92 ILE A O 1
ATOM 758 N N . GLN A 1 93 ? -3.272 5.811 5.273 1.00 98.50 93 GLN A N 1
ATOM 759 C CA . GLN A 1 93 ? -4.704 5.667 4.997 1.00 98.50 93 GLN A CA 1
ATOM 760 C C . GLN A 1 93 ? -5.345 4.652 5.948 1.00 98.50 93 GLN A C 1
ATOM 762 O O . GLN A 1 93 ? -6.359 4.960 6.563 1.00 98.50 93 GLN A O 1
ATOM 767 N N . MET A 1 94 ? -4.727 3.488 6.150 1.00 98.50 94 MET A N 1
ATOM 768 C CA . MET A 1 94 ? -5.270 2.454 7.041 1.00 98.50 94 MET A CA 1
ATOM 769 C C . MET A 1 94 ? -5.454 2.960 8.471 1.00 98.50 94 MET A C 1
ATOM 771 O O . MET A 1 94 ? -6.521 2.788 9.052 1.00 98.50 94 MET A O 1
ATOM 775 N N . GLU A 1 95 ? -4.462 3.668 9.014 1.00 98.38 95 GLU A N 1
ATOM 776 C CA . GLU A 1 95 ? -4.587 4.290 10.331 1.00 98.38 95 GLU A CA 1
ATOM 777 C C . GLU A 1 95 ? -5.671 5.372 10.356 1.00 98.38 95 GLU A C 1
ATOM 779 O O . GLU A 1 95 ? -6.491 5.393 11.273 1.00 98.38 95 GLU A O 1
ATOM 784 N N . LYS A 1 96 ? -5.700 6.259 9.350 1.00 98.19 96 LYS A N 1
ATOM 785 C CA . LYS A 1 96 ? -6.700 7.330 9.253 1.00 98.19 96 LYS A CA 1
ATOM 786 C C . LYS A 1 96 ? -8.118 6.759 9.306 1.00 98.19 96 LYS A C 1
ATOM 788 O O . LYS A 1 96 ? -8.921 7.234 10.102 1.00 98.19 96 LYS A O 1
ATOM 793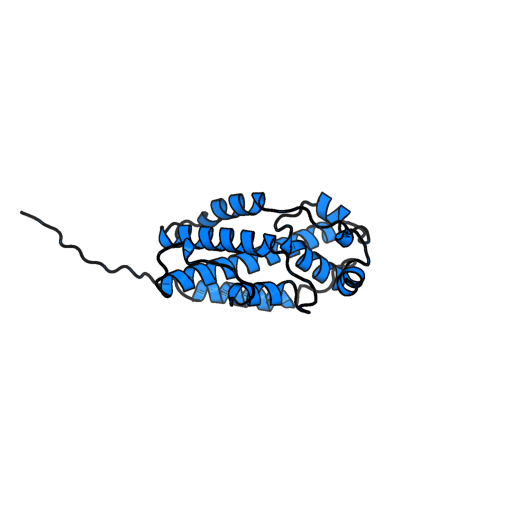 N N . TYR A 1 97 ? -8.419 5.759 8.479 1.00 98.38 97 TYR A N 1
ATOM 794 C CA . TYR A 1 97 ? -9.762 5.185 8.397 1.00 98.38 97 TYR A CA 1
ATOM 795 C C . TYR A 1 97 ? -10.095 4.290 9.597 1.00 98.38 97 TYR A C 1
ATOM 797 O O . TYR A 1 97 ? -11.239 4.299 10.036 1.00 98.38 97 TYR A O 1
ATOM 805 N N . ALA A 1 98 ? -9.116 3.603 10.200 1.00 98.19 98 ALA A N 1
ATOM 806 C CA . ALA A 1 98 ? -9.337 2.880 11.455 1.00 98.19 98 ALA A CA 1
ATOM 807 C C . ALA A 1 98 ? -9.731 3.831 12.596 1.00 98.19 98 ALA A C 1
ATOM 809 O O . ALA A 1 98 ? -10.693 3.577 13.314 1.00 98.19 98 ALA A O 1
ATOM 810 N N . ARG A 1 99 ? -9.025 4.962 12.738 1.00 97.94 99 ARG A N 1
ATOM 811 C CA . ARG A 1 99 ? -9.367 5.992 13.734 1.00 97.94 99 ARG A CA 1
ATOM 812 C C . ARG A 1 99 ? -10.715 6.641 13.449 1.00 97.94 99 ARG A C 1
ATOM 814 O O . ARG A 1 99 ? -11.459 6.901 14.385 1.00 97.94 99 ARG A O 1
ATOM 821 N N . GLN A 1 100 ? -11.017 6.896 12.177 1.00 97.50 100 GLN A N 1
ATOM 822 C CA . GLN A 1 100 ? -12.311 7.436 11.771 1.00 97.50 100 GLN A CA 1
ATOM 823 C C . GLN A 1 100 ? -13.447 6.491 12.177 1.00 97.50 100 GLN A C 1
ATOM 825 O O . GLN A 1 100 ? -14.367 6.935 12.847 1.00 97.50 100 GLN A O 1
ATOM 830 N N . ALA A 1 101 ? -13.329 5.193 11.886 1.00 97.25 101 ALA A N 1
ATOM 831 C CA . ALA A 1 101 ? -14.334 4.203 12.270 1.00 97.25 101 ALA A CA 1
ATOM 832 C C . ALA A 1 101 ? -14.572 4.156 13.790 1.00 97.25 101 ALA A C 1
ATOM 834 O O . ALA A 1 101 ? -15.715 4.115 14.231 1.00 97.25 101 ALA A O 1
ATOM 835 N N . ILE A 1 102 ? -13.505 4.226 14.597 1.00 96.94 102 ILE A N 1
ATOM 836 C CA . ILE A 1 102 ? -13.620 4.291 16.065 1.00 96.94 102 ILE A CA 1
ATOM 837 C C . ILE A 1 102 ? -14.363 5.563 16.501 1.00 96.94 102 ILE A C 1
ATOM 839 O O . ILE A 1 102 ? -15.238 5.498 17.360 1.00 96.94 102 ILE A O 1
ATOM 843 N N . ASN A 1 103 ? -14.042 6.715 15.904 1.00 96.94 103 ASN A N 1
ATOM 844 C CA . ASN A 1 103 ? -14.717 7.981 16.207 1.00 96.94 103 ASN A CA 1
ATOM 845 C C . ASN A 1 103 ? -16.194 7.977 15.788 1.00 96.94 103 ASN A C 1
ATOM 847 O O . ASN A 1 103 ? -17.009 8.615 16.448 1.00 96.94 103 ASN A O 1
ATOM 851 N N . ASP A 1 104 ? -16.528 7.250 14.721 1.00 96.00 104 ASP A N 1
ATOM 852 C CA . ASP A 1 104 ? -17.897 7.079 14.226 1.00 96.00 104 ASP A CA 1
ATOM 853 C C . ASP A 1 104 ? -18.688 6.030 15.033 1.00 96.00 104 ASP A C 1
ATOM 855 O O . ASP A 1 104 ? -19.859 5.782 14.752 1.00 96.00 104 ASP A O 1
ATOM 859 N N . GLY A 1 105 ? -18.074 5.434 16.063 1.00 95.56 105 GLY A N 1
ATOM 860 C CA . GLY A 1 105 ? -18.729 4.512 16.988 1.00 95.56 105 GLY A CA 1
ATOM 861 C C . GLY A 1 105 ? -18.758 3.055 16.530 1.00 95.56 105 GLY A C 1
ATOM 862 O O . GLY A 1 105 ? -19.481 2.263 17.130 1.00 95.56 105 GLY A O 1
ATOM 863 N N . VAL A 1 106 ? -17.977 2.674 15.511 1.00 95.81 106 VAL A N 1
ATOM 864 C CA . VAL A 1 106 ? -17.827 1.264 15.121 1.00 95.81 106 VAL A CA 1
ATOM 865 C C . VAL A 1 106 ? -17.212 0.490 16.282 1.00 95.81 106 VAL A C 1
ATOM 867 O O . VAL A 1 106 ? -16.166 0.872 16.812 1.00 95.81 106 VAL A O 1
ATOM 870 N N . THR A 1 107 ? -17.852 -0.614 16.665 1.00 89.50 107 THR A N 1
ATOM 871 C CA . THR A 1 107 ? -17.422 -1.427 17.817 1.00 89.50 107 THR A CA 1
ATOM 872 C C . THR A 1 107 ? -16.850 -2.779 17.415 1.00 89.50 107 THR A C 1
ATOM 874 O O . THR A 1 107 ? -16.111 -3.375 18.199 1.00 89.50 107 THR A O 1
ATOM 877 N N . SER A 1 108 ? -17.133 -3.239 16.192 1.00 90.69 108 SER A N 1
ATOM 878 C CA . SER A 1 108 ? -16.789 -4.581 15.729 1.00 90.69 108 SER A CA 1
ATOM 879 C C . SER A 1 108 ? -16.032 -4.568 14.400 1.00 90.69 108 SER A C 1
ATOM 881 O O . SER A 1 108 ? -16.334 -3.797 13.489 1.00 90.69 108 SER A O 1
ATOM 883 N N . THR A 1 109 ? -15.053 -5.464 14.239 1.00 91.38 109 THR A N 1
ATOM 884 C CA . THR A 1 109 ? -14.274 -5.573 12.989 1.00 91.38 109 THR A CA 1
ATOM 885 C C . THR A 1 109 ? -15.069 -6.099 11.799 1.00 91.38 109 THR A C 1
ATOM 887 O O . THR A 1 109 ? -14.663 -5.910 10.653 1.00 91.38 109 THR A O 1
ATOM 890 N N . GLU A 1 110 ? -16.184 -6.770 12.057 1.00 91.12 110 GLU A N 1
ATOM 891 C CA . GLU A 1 110 ? -17.105 -7.327 11.068 1.00 91.12 110 GLU A CA 1
ATOM 892 C C . GLU A 1 110 ? -17.793 -6.216 10.272 1.00 91.12 110 GLU A C 1
ATOM 894 O O . GLU A 1 110 ? -18.062 -6.394 9.087 1.00 91.12 110 GLU A O 1
ATOM 899 N N . GLU A 1 111 ? -17.991 -5.052 10.896 1.00 90.19 111 GLU A N 1
ATOM 900 C CA . GLU A 1 111 ? -18.534 -3.848 10.258 1.00 90.19 111 GLU A CA 1
ATOM 901 C C . GLU A 1 111 ? -17.510 -3.192 9.316 1.00 90.19 111 GLU A C 1
ATOM 903 O O . GLU A 1 111 ? -17.869 -2.472 8.383 1.00 90.19 111 GLU A O 1
ATOM 908 N N . LEU A 1 112 ? -16.217 -3.473 9.515 1.00 93.94 112 LEU A N 1
ATOM 909 C CA . LEU A 1 112 ? -15.148 -2.987 8.652 1.00 93.94 112 LEU A CA 1
ATOM 910 C C . LEU A 1 112 ? -15.050 -3.875 7.414 1.00 93.94 112 LEU A C 1
ATOM 912 O O . LEU A 1 112 ? -14.450 -4.961 7.442 1.00 93.94 112 LEU A O 1
ATOM 916 N N . SER A 1 113 ? -15.616 -3.375 6.319 1.00 93.62 113 SER A N 1
ATOM 917 C CA . SER A 1 113 ? -15.514 -3.969 4.991 1.00 93.62 113 SER A CA 1
ATOM 918 C C . SER A 1 113 ? -14.882 -3.002 3.991 1.00 93.62 113 SER A C 1
ATOM 920 O O . SER A 1 113 ? -15.068 -1.786 4.067 1.00 93.62 113 SER A O 1
ATOM 922 N N . ILE A 1 114 ? -14.081 -3.541 3.067 1.00 95.88 114 ILE A N 1
ATOM 923 C CA . ILE A 1 114 ? -13.488 -2.763 1.972 1.00 95.88 114 ILE A CA 1
ATOM 924 C C . ILE A 1 114 ? -14.155 -3.170 0.670 1.00 95.88 114 ILE A C 1
ATOM 926 O O . ILE A 1 114 ? -13.881 -4.229 0.115 1.00 95.88 114 ILE A O 1
ATOM 930 N N . THR A 1 115 ? -15.005 -2.286 0.171 1.00 95.12 115 THR A N 1
ATOM 931 C CA . THR A 1 115 ? -15.701 -2.418 -1.106 1.00 95.12 115 THR A CA 1
ATOM 932 C C . THR A 1 115 ? -15.178 -1.378 -2.102 1.00 95.12 115 THR A C 1
ATOM 934 O O . THR A 1 115 ? -14.497 -0.418 -1.731 1.00 95.12 115 THR A O 1
ATOM 937 N N . ARG A 1 116 ? -15.467 -1.545 -3.398 1.00 95.31 116 ARG A N 1
ATOM 938 C CA . ARG A 1 116 ? -14.974 -0.621 -4.443 1.00 95.31 116 ARG A CA 1
ATOM 939 C C . ARG A 1 116 ? -15.625 0.764 -4.410 1.00 95.31 116 ARG A C 1
ATOM 941 O O . ARG A 1 116 ? -15.125 1.704 -5.024 1.00 95.31 116 ARG A O 1
ATOM 948 N N . ASP A 1 117 ? -16.741 0.899 -3.714 1.00 94.12 117 ASP A N 1
ATOM 949 C CA . ASP A 1 117 ? -17.460 2.151 -3.513 1.00 94.12 117 ASP A CA 1
ATOM 950 C C . ASP A 1 117 ? -17.010 2.905 -2.253 1.00 94.12 117 ASP A C 1
ATOM 952 O O . ASP A 1 117 ? -17.322 4.091 -2.126 1.00 94.12 117 ASP A O 1
ATOM 956 N N . CYS A 1 118 ? -16.223 2.282 -1.366 1.00 95.56 118 CYS A N 1
ATOM 957 C CA . CYS A 1 118 ? -15.798 2.929 -0.131 1.00 95.56 118 CYS A CA 1
ATOM 958 C C . CYS A 1 118 ? -14.703 3.991 -0.353 1.00 95.56 118 CYS A C 1
ATOM 960 O O . CYS A 1 118 ? -13.847 3.906 -1.241 1.00 95.56 118 CYS A O 1
ATOM 962 N N . GLU A 1 119 ? -14.709 5.008 0.509 1.00 96.94 119 GLU A N 1
ATOM 963 C CA . GLU A 1 119 ? -13.776 6.142 0.479 1.00 96.94 119 GLU A CA 1
ATOM 964 C C . GLU A 1 119 ? -12.303 5.709 0.565 1.00 96.94 119 GLU A C 1
ATOM 966 O O . GLU A 1 119 ? -11.447 6.248 -0.142 1.00 96.94 119 GLU A O 1
ATOM 971 N N . LEU A 1 120 ? -12.002 4.706 1.398 1.00 97.81 120 LEU A N 1
ATOM 972 C CA . LEU A 1 120 ? -10.647 4.173 1.537 1.00 97.81 120 LEU A CA 1
ATOM 973 C C . LEU A 1 120 ? -10.165 3.556 0.218 1.00 97.81 120 LEU A C 1
ATOM 975 O O . LEU A 1 120 ? -9.068 3.884 -0.234 1.00 97.81 120 LEU A O 1
ATOM 979 N N . TYR A 1 121 ? -10.981 2.730 -0.446 1.00 98.12 121 TYR A N 1
ATOM 980 C CA . TYR A 1 121 ? -10.616 2.179 -1.751 1.00 98.12 121 TYR A CA 1
ATOM 981 C C . TYR A 1 121 ? -10.369 3.286 -2.776 1.00 98.12 121 TYR A C 1
ATOM 983 O O . TYR A 1 121 ? -9.335 3.270 -3.443 1.00 98.12 121 TYR A O 1
ATOM 991 N N . ARG A 1 122 ? -11.255 4.286 -2.862 1.00 97.38 122 ARG A N 1
ATOM 992 C CA . ARG A 1 122 ? -11.083 5.422 -3.786 1.00 97.38 122 ARG A CA 1
ATOM 993 C C . ARG A 1 122 ? -9.758 6.147 -3.558 1.00 97.38 122 ARG A C 1
ATOM 995 O O . ARG A 1 122 ? -9.045 6.425 -4.523 1.00 97.38 122 ARG A O 1
ATOM 1002 N N . ALA A 1 123 ? -9.392 6.402 -2.300 1.00 97.44 123 ALA A N 1
ATOM 1003 C CA . ALA A 1 123 ? -8.128 7.049 -1.951 1.00 97.44 123 ALA A CA 1
ATOM 1004 C C . ALA A 1 123 ? -6.901 6.218 -2.370 1.00 97.44 123 ALA A C 1
ATOM 1006 O O . ALA A 1 123 ? -5.936 6.769 -2.909 1.00 97.44 123 ALA A O 1
ATOM 1007 N N . LEU A 1 124 ? -6.936 4.898 -2.154 1.00 98.25 124 LEU A N 1
ATOM 1008 C CA . LEU A 1 124 ? -5.861 3.989 -2.563 1.00 98.25 124 LEU A CA 1
ATOM 1009 C C . LEU A 1 124 ? -5.775 3.883 -4.092 1.00 98.25 124 LEU A C 1
ATOM 1011 O O . LEU A 1 124 ? -4.699 4.057 -4.665 1.00 98.25 124 LEU A O 1
ATOM 1015 N N . ASN A 1 125 ? -6.906 3.665 -4.761 1.00 97.62 125 ASN A N 1
ATOM 1016 C CA . ASN A 1 125 ? -6.982 3.513 -6.209 1.00 97.62 125 ASN A CA 1
ATOM 1017 C C . ASN A 1 125 ? -6.510 4.784 -6.929 1.00 97.62 125 ASN A C 1
ATOM 1019 O O . ASN A 1 125 ? -5.646 4.711 -7.793 1.00 97.62 125 ASN A O 1
ATOM 1023 N N . MET A 1 126 ? -6.940 5.970 -6.491 1.00 96.50 126 MET A N 1
ATOM 1024 C CA . MET A 1 126 ? -6.468 7.242 -7.056 1.00 96.50 126 MET A CA 1
ATOM 1025 C C . MET A 1 126 ? -4.949 7.442 -6.898 1.00 96.50 126 MET A C 1
ATOM 1027 O O . MET A 1 126 ? -4.310 8.099 -7.726 1.00 96.50 126 MET A O 1
ATOM 1031 N N . HIS A 1 127 ? -4.343 6.879 -5.847 1.00 97.12 127 HIS A N 1
ATOM 1032 C CA . HIS A 1 127 ? -2.906 6.991 -5.616 1.00 97.12 127 HIS A CA 1
ATOM 1033 C C . HIS A 1 127 ? -2.084 6.030 -6.488 1.00 97.12 127 HIS A C 1
ATOM 1035 O O . HIS A 1 127 ? -1.073 6.445 -7.073 1.00 97.12 127 HIS A O 1
ATOM 1041 N N . TYR A 1 128 ? -2.484 4.757 -6.560 1.00 97.69 128 TYR A N 1
ATOM 1042 C CA . TYR A 1 128 ? -1.727 3.709 -7.257 1.00 97.69 128 TYR A CA 1
ATOM 1043 C C . TYR A 1 128 ? -2.113 3.566 -8.735 1.00 97.69 128 TYR A C 1
ATOM 1045 O O . TYR A 1 128 ? -1.255 3.311 -9.575 1.00 97.69 128 TYR A O 1
ATOM 1053 N N . ASN A 1 129 ? -3.373 3.821 -9.065 1.00 96.12 129 ASN A N 1
ATOM 1054 C CA . ASN A 1 129 ? -3.993 3.612 -10.367 1.00 96.12 129 ASN A CA 1
ATOM 1055 C C . ASN A 1 129 ? -4.633 4.918 -10.869 1.00 96.12 129 ASN A C 1
ATOM 1057 O O . ASN A 1 129 ? -5.841 5.031 -11.046 1.00 96.12 129 ASN A O 1
ATOM 1061 N N . LYS A 1 130 ? -3.809 5.957 -11.049 1.00 91.19 130 LYS A N 1
ATOM 1062 C CA . LYS A 1 130 ? -4.279 7.331 -11.315 1.00 91.19 130 LYS A CA 1
ATOM 1063 C C . LYS A 1 130 ? -5.176 7.455 -12.555 1.00 91.19 130 LYS A C 1
ATOM 1065 O O . LYS A 1 130 ? -6.072 8.290 -12.561 1.00 91.19 130 LYS A O 1
ATOM 1070 N N . ALA A 1 131 ? -4.899 6.678 -13.600 1.00 90.44 131 ALA A N 1
ATOM 1071 C CA . ALA A 1 131 ? -5.694 6.677 -14.827 1.00 90.44 131 ALA A CA 1
ATOM 1072 C C . ALA A 1 131 ? -6.974 5.833 -14.701 1.00 90.44 131 ALA A C 1
ATOM 1074 O O . ALA A 1 131 ? -7.846 5.942 -15.555 1.00 90.44 131 ALA A O 1
ATOM 1075 N N . ASN A 1 132 ? -7.099 5.053 -13.619 1.00 92.62 132 ASN A N 1
ATOM 1076 C CA . ASN A 1 132 ? -8.201 4.133 -13.364 1.00 92.62 132 ASN A CA 1
ATOM 1077 C C . ASN A 1 132 ? -8.461 3.182 -14.545 1.00 92.62 132 ASN A C 1
ATOM 1079 O O . ASN A 1 132 ? -9.602 2.867 -14.862 1.00 92.62 132 ASN A O 1
ATOM 1083 N N . ASP A 1 133 ? -7.378 2.772 -15.200 1.00 90.44 133 ASP A N 1
ATOM 1084 C CA . ASP A 1 133 ? -7.347 1.972 -16.424 1.00 90.44 133 ASP A CA 1
ATOM 1085 C C . ASP A 1 133 ? -6.880 0.533 -16.158 1.00 90.44 133 ASP A C 1
ATOM 1087 O O . ASP A 1 133 ? -6.572 -0.215 -17.074 1.00 90.44 133 ASP A O 1
ATOM 1091 N N . PHE A 1 134 ? -6.811 0.162 -14.882 1.00 93.06 134 PHE A N 1
ATOM 1092 C CA . PHE A 1 134 ? -6.417 -1.153 -14.407 1.00 93.06 134 PHE A CA 1
ATOM 1093 C C . PHE A 1 134 ? -7.463 -1.675 -13.426 1.00 93.06 134 PHE A C 1
ATOM 1095 O O . PHE A 1 134 ? -7.812 -0.981 -12.463 1.00 93.06 134 PHE A O 1
ATOM 1102 N N . GLU A 1 135 ? -7.942 -2.900 -13.634 1.00 93.81 135 GLU A N 1
ATOM 1103 C CA . GLU A 1 135 ? -8.844 -3.543 -12.687 1.00 93.81 135 GLU A CA 1
ATOM 1104 C C . GLU A 1 135 ? -8.065 -4.039 -11.462 1.00 93.81 135 GLU A C 1
ATOM 1106 O O . GLU A 1 135 ? -7.233 -4.942 -11.528 1.00 93.81 135 GLU A O 1
ATOM 1111 N N . VAL A 1 136 ? -8.328 -3.426 -10.307 1.00 95.56 136 VAL A N 1
ATOM 1112 C CA . VAL A 1 136 ? -7.658 -3.795 -9.056 1.00 95.56 136 VAL A CA 1
ATOM 1113 C C . VAL A 1 136 ? -8.130 -5.183 -8.604 1.00 95.56 136 VAL A C 1
ATOM 1115 O O . VAL A 1 136 ? -9.328 -5.328 -8.365 1.00 95.56 136 VAL A O 1
ATOM 1118 N N . PRO A 1 137 ? -7.244 -6.167 -8.374 1.00 96.31 137 PRO A N 1
ATOM 1119 C CA . PRO A 1 137 ? -7.630 -7.517 -7.959 1.00 96.31 137 PRO A CA 1
ATOM 1120 C C . PRO A 1 137 ? -8.463 -7.546 -6.677 1.00 96.31 137 PRO A C 1
ATOM 1122 O O . PRO A 1 137 ? -8.172 -6.816 -5.728 1.00 96.31 137 PRO A O 1
ATOM 1125 N N . GLU A 1 138 ? -9.439 -8.452 -6.597 1.00 96.31 138 GLU A N 1
ATOM 1126 C CA . GLU A 1 138 ? -10.242 -8.666 -5.381 1.00 96.31 138 GLU A CA 1
ATOM 1127 C C . GLU A 1 138 ? -9.363 -9.014 -4.172 1.00 96.31 138 GLU A C 1
ATOM 1129 O O . GLU A 1 138 ? -9.539 -8.469 -3.083 1.00 96.31 138 GLU A O 1
ATOM 1134 N N . ARG A 1 139 ? -8.301 -9.795 -4.403 1.00 97.12 139 ARG A N 1
ATOM 1135 C CA . ARG A 1 139 ? -7.294 -10.122 -3.389 1.00 97.12 139 ARG A CA 1
ATOM 1136 C C .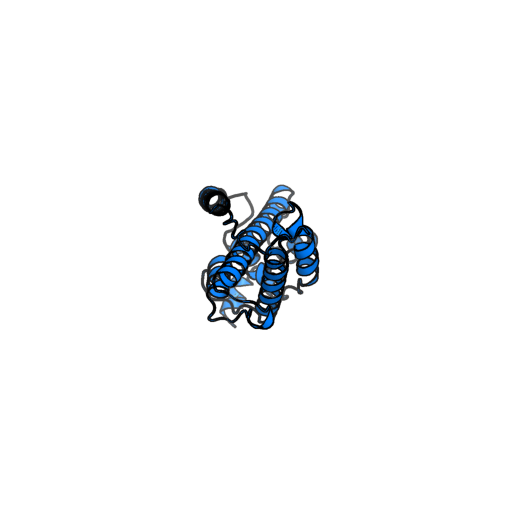 ARG A 1 139 ? -6.689 -8.888 -2.713 1.00 97.12 139 ARG A C 1
ATOM 1138 O O . ARG A 1 139 ? -6.365 -8.935 -1.528 1.00 97.12 139 ARG A O 1
ATOM 1145 N N . PHE A 1 140 ? -6.535 -7.770 -3.426 1.00 97.94 140 PHE A N 1
ATOM 1146 C CA . PHE A 1 140 ? -6.057 -6.533 -2.806 1.00 97.94 140 PHE A CA 1
ATOM 1147 C C . PHE A 1 140 ? -7.070 -5.971 -1.802 1.00 97.94 140 PHE A C 1
ATOM 1149 O O . PHE A 1 140 ? -6.662 -5.505 -0.738 1.00 97.94 140 PHE A O 1
ATOM 1156 N N . LEU A 1 141 ? -8.371 -6.038 -2.105 1.00 97.62 141 LEU A N 1
ATOM 1157 C CA . LEU A 1 141 ? -9.434 -5.594 -1.198 1.00 97.62 141 LEU A CA 1
ATOM 1158 C C . LEU A 1 141 ? -9.463 -6.445 0.072 1.00 97.62 141 LEU A C 1
ATOM 1160 O O . LEU A 1 141 ? -9.535 -5.896 1.170 1.00 97.62 141 LEU A O 1
ATOM 1164 N N . GLU A 1 142 ? -9.308 -7.765 -0.062 1.00 97.62 142 GLU A N 1
ATOM 1165 C CA . GLU A 1 142 ? -9.203 -8.680 1.082 1.00 97.62 142 GLU A CA 1
ATOM 1166 C C . GLU A 1 142 ? -8.034 -8.297 1.999 1.00 97.62 142 GLU A C 1
ATOM 1168 O O . GLU A 1 142 ? -8.191 -8.168 3.216 1.00 97.62 142 GLU A O 1
ATOM 1173 N N . VAL A 1 143 ? -6.851 -8.060 1.420 1.00 98.19 143 VAL A N 1
ATOM 1174 C CA . VAL A 1 14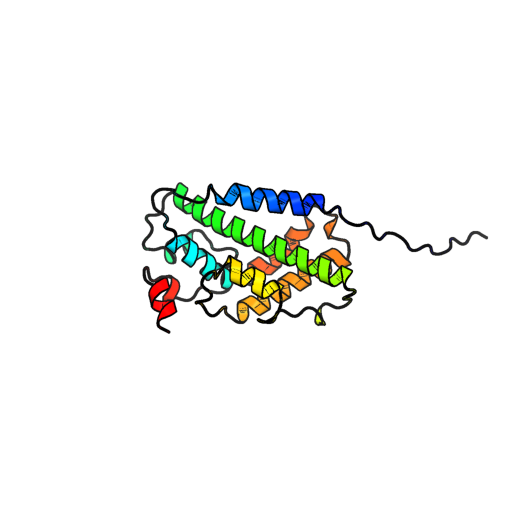3 ? -5.663 -7.657 2.185 1.00 98.19 143 VAL A CA 1
ATOM 1175 C C . VAL A 1 143 ? -5.838 -6.274 2.811 1.00 98.19 143 VAL A C 1
ATOM 1177 O O . VAL A 1 143 ? -5.425 -6.065 3.956 1.00 98.19 143 VAL A O 1
ATOM 1180 N N . ALA A 1 144 ? -6.459 -5.335 2.096 1.00 98.31 144 ALA A N 1
ATOM 1181 C CA . ALA A 1 144 ? -6.790 -4.013 2.615 1.00 98.31 144 ALA A CA 1
ATOM 1182 C C . ALA A 1 144 ? -7.739 -4.098 3.811 1.00 98.31 144 ALA A C 1
ATOM 1184 O O . ALA A 1 144 ? -7.508 -3.434 4.821 1.00 98.31 144 ALA A O 1
ATOM 1185 N N . GLN A 1 145 ? -8.741 -4.973 3.747 1.00 98.44 145 GLN A N 1
ATOM 1186 C CA . GLN A 1 145 ? -9.672 -5.217 4.841 1.00 98.44 145 GLN A CA 1
ATOM 1187 C C . GLN A 1 145 ? -8.979 -5.834 6.056 1.00 98.44 145 GLN A C 1
ATOM 1189 O O . GLN A 1 145 ? -9.145 -5.334 7.168 1.00 98.44 145 GLN A O 1
ATOM 1194 N N . ILE A 1 146 ? -8.155 -6.869 5.857 1.00 98.31 146 ILE A N 1
ATOM 1195 C CA . ILE A 1 146 ? -7.355 -7.462 6.942 1.00 98.31 146 ILE A CA 1
ATOM 1196 C C . ILE A 1 146 ? -6.463 -6.390 7.573 1.00 98.31 146 ILE A C 1
ATOM 1198 O O . ILE A 1 146 ? -6.420 -6.255 8.792 1.00 98.31 146 ILE A O 1
ATOM 1202 N N . THR A 1 147 ? -5.800 -5.578 6.748 1.00 98.50 147 THR A N 1
ATOM 1203 C CA . THR A 1 147 ? -4.955 -4.483 7.231 1.00 98.50 147 THR A CA 1
ATOM 1204 C C . THR A 1 147 ? -5.751 -3.499 8.085 1.00 98.50 147 THR A C 1
ATOM 1206 O O . THR A 1 147 ? -5.326 -3.178 9.192 1.00 98.50 147 THR A O 1
ATOM 1209 N N . LEU A 1 148 ? -6.897 -3.021 7.593 1.00 98.62 148 LEU A N 1
ATOM 1210 C CA . LEU A 1 148 ? -7.732 -2.065 8.317 1.00 98.62 148 LEU A CA 1
ATOM 1211 C C . LEU A 1 148 ? -8.156 -2.625 9.681 1.00 98.62 148 LEU A C 1
ATOM 1213 O O . LEU A 1 148 ? -8.057 -1.920 10.684 1.00 98.62 148 LEU A O 1
ATOM 1217 N N . ARG A 1 149 ? -8.557 -3.901 9.726 1.00 98.31 149 ARG A N 1
ATOM 1218 C CA . ARG A 1 149 ? -8.946 -4.595 10.963 1.00 98.31 149 ARG A CA 1
ATOM 1219 C C . ARG A 1 149 ? -7.790 -4.717 11.952 1.00 98.31 149 ARG A C 1
ATOM 1221 O O . ARG A 1 149 ? -7.986 -4.462 13.134 1.00 98.31 149 ARG A O 1
ATOM 1228 N N . GLU A 1 150 ? -6.579 -5.027 11.491 1.00 98.38 150 GLU A N 1
ATOM 1229 C CA . GLU A 1 150 ? -5.386 -5.063 12.351 1.00 98.38 150 GLU A CA 1
ATOM 1230 C C . GLU A 1 150 ? -5.068 -3.686 12.959 1.00 98.38 150 GLU A C 1
ATOM 1232 O O . GLU A 1 150 ? -4.765 -3.583 14.151 1.00 98.38 150 GLU A O 1
ATOM 1237 N N . PHE A 1 151 ? -5.175 -2.613 12.165 1.00 98.44 151 PHE A N 1
ATOM 1238 C CA . PHE A 1 151 ? -5.017 -1.242 12.662 1.00 98.44 151 PHE A CA 1
ATOM 1239 C C . PHE A 1 151 ? -6.108 -0.882 13.674 1.00 98.44 151 PHE A C 1
ATOM 1241 O O . PHE A 1 151 ? -5.790 -0.388 14.755 1.00 98.44 151 PHE A O 1
ATOM 1248 N N . PHE A 1 152 ? -7.371 -1.166 13.355 1.00 98.44 152 PHE A N 1
ATOM 1249 C CA . PHE A 1 152 ? -8.510 -0.927 14.239 1.00 98.44 152 PHE A CA 1
ATOM 1250 C C . PHE A 1 152 ? -8.352 -1.657 15.578 1.00 98.44 152 PHE A C 1
ATOM 1252 O O . PHE A 1 152 ? -8.397 -1.019 16.627 1.00 98.44 152 PHE A O 1
ATOM 1259 N N . ASN A 1 153 ? -8.049 -2.958 15.547 1.00 97.56 153 ASN A N 1
ATOM 1260 C CA . ASN A 1 153 ? -7.849 -3.785 16.738 1.00 97.56 153 ASN A CA 1
ATOM 1261 C C . ASN A 1 153 ? -6.712 -3.279 17.626 1.00 97.56 153 ASN A C 1
ATOM 1263 O O . ASN A 1 153 ? -6.805 -3.315 18.853 1.00 97.56 153 ASN A O 1
ATOM 1267 N N . ALA A 1 154 ? -5.616 -2.815 17.026 1.00 97.62 154 ALA A N 1
ATOM 1268 C CA . ALA A 1 154 ? -4.513 -2.261 17.794 1.00 97.62 154 ALA A CA 1
ATOM 1269 C C . ALA A 1 154 ? -4.894 -0.935 18.471 1.00 97.62 154 ALA A C 1
ATOM 1271 O O . ALA A 1 154 ? -4.553 -0.740 19.637 1.00 97.62 154 ALA A O 1
ATOM 1272 N N . ILE A 1 155 ? -5.606 -0.052 17.765 1.00 97.38 155 ILE A N 1
ATOM 1273 C CA . ILE A 1 155 ? -5.985 1.273 18.274 1.00 97.38 155 ILE A CA 1
ATOM 1274 C C . ILE A 1 155 ? -7.081 1.163 19.340 1.00 97.38 155 ILE A C 1
ATOM 1276 O O . ILE A 1 155 ? -6.954 1.778 20.394 1.00 97.38 155 ILE A O 1
ATOM 1280 N N . ILE A 1 156 ? -8.121 0.349 19.124 1.00 95.88 156 ILE A N 1
ATOM 1281 C CA . ILE A 1 156 ? -9.205 0.174 20.107 1.00 95.88 156 ILE A CA 1
ATOM 1282 C C . ILE A 1 156 ? -8.694 -0.463 21.408 1.00 95.88 156 ILE A C 1
ATOM 1284 O O . ILE A 1 156 ? -9.151 -0.124 22.495 1.00 95.88 156 ILE A O 1
ATOM 1288 N N . ALA A 1 157 ? -7.677 -1.327 21.313 1.00 95.75 157 ALA A N 1
ATOM 1289 C CA . ALA A 1 157 ? -6.988 -1.907 22.463 1.00 95.75 157 ALA A CA 1
ATOM 1290 C C . ALA A 1 157 ? -5.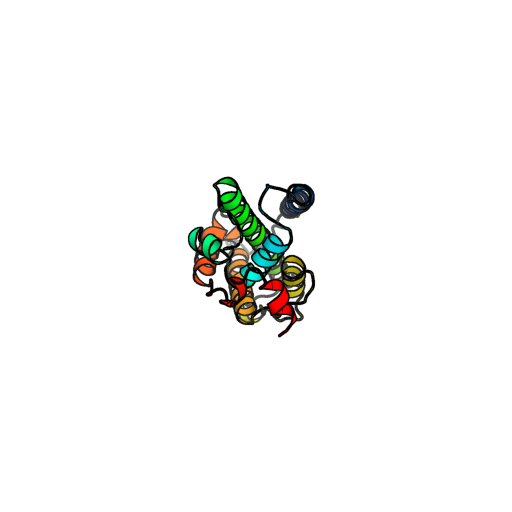932 -0.971 23.091 1.00 95.75 157 ALA A C 1
ATOM 1292 O O . ALA A 1 157 ? -5.206 -1.396 23.991 1.00 95.75 157 ALA A O 1
ATOM 1293 N N . GLY A 1 158 ? -5.785 0.263 22.594 1.00 96.19 158 GLY A N 1
ATOM 1294 C CA . GLY A 1 158 ? -4.825 1.252 23.092 1.00 96.19 158 GLY A CA 1
ATOM 1295 C C . GLY A 1 158 ? -3.353 0.882 22.881 1.00 96.19 158 GLY A C 1
ATOM 1296 O O . GLY A 1 158 ? -2.482 1.418 23.563 1.00 96.19 158 GLY A O 1
ATOM 1297 N N . LYS A 1 159 ? -3.041 -0.045 21.964 1.00 96.31 159 LYS A N 1
ATOM 1298 C CA . LYS A 1 159 ? -1.659 -0.487 21.691 1.00 96.31 159 LYS A CA 1
ATOM 1299 C C . LYS A 1 159 ? -0.855 0.549 20.909 1.00 96.31 159 LYS A C 1
ATOM 1301 O O . LYS A 1 159 ? 0.369 0.474 20.897 1.00 96.31 159 LYS A O 1
ATOM 1306 N N . ASP A 1 160 ? -1.517 1.503 20.261 1.00 95.56 160 ASP A N 1
ATOM 1307 C CA . ASP A 1 160 ? -0.909 2.526 19.407 1.00 95.56 160 ASP A CA 1
ATOM 1308 C C . ASP A 1 160 ? -0.088 3.585 20.164 1.00 95.56 160 ASP A C 1
ATOM 1310 O O . ASP A 1 160 ? 0.613 4.383 19.538 1.00 95.56 160 ASP A O 1
ATOM 1314 N N . VAL A 1 161 ? -0.116 3.553 21.500 1.00 95.25 161 VAL A N 1
ATOM 1315 C CA . VAL A 1 161 ? 0.781 4.331 22.370 1.00 95.25 161 VAL A CA 1
ATOM 1316 C C . VAL A 1 161 ? 2.225 3.817 22.352 1.00 95.25 161 VAL A C 1
ATOM 1318 O O . VAL A 1 161 ? 3.153 4.589 22.598 1.00 95.25 161 VAL A O 1
ATOM 1321 N N . ASP A 1 162 ? 2.435 2.528 22.063 1.00 95.12 162 ASP A N 1
ATOM 1322 C CA . ASP A 1 162 ? 3.767 1.927 21.980 1.00 95.12 162 ASP A CA 1
ATOM 1323 C C . ASP A 1 162 ? 4.413 2.289 20.633 1.00 95.12 162 ASP A C 1
ATOM 1325 O O . ASP A 1 162 ? 3.841 1.957 19.600 1.00 95.12 162 ASP A O 1
ATOM 1329 N N . PRO A 1 163 ? 5.622 2.881 20.566 1.00 93.38 163 PRO A N 1
ATOM 1330 C CA . PRO A 1 163 ? 6.254 3.275 19.298 1.00 93.38 163 PRO A CA 1
ATOM 1331 C C . PRO A 1 163 ? 6.429 2.146 18.265 1.00 93.38 163 PRO A C 1
ATOM 1333 O O . PRO A 1 163 ? 6.626 2.399 17.075 1.00 93.38 163 PRO A O 1
ATOM 1336 N N . SER A 1 164 ? 6.394 0.892 18.708 1.00 95.25 164 SER A N 1
ATOM 1337 C CA . SER A 1 164 ? 6.608 -0.307 17.906 1.00 95.25 164 SER A CA 1
ATOM 1338 C C . SER A 1 164 ? 5.325 -1.050 17.525 1.00 95.25 164 SER A C 1
ATOM 1340 O O . SER A 1 164 ? 5.418 -2.069 16.837 1.00 95.25 164 SER A O 1
ATOM 1342 N N . TRP A 1 165 ? 4.143 -0.534 17.882 1.00 96.50 165 TRP A N 1
ATOM 1343 C CA . TRP A 1 165 ? 2.846 -1.200 17.691 1.00 96.50 165 TRP A CA 1
ATOM 1344 C C . TRP A 1 165 ? 2.605 -1.723 16.269 1.00 96.50 165 TRP A C 1
ATOM 1346 O O . TRP A 1 165 ? 2.140 -2.847 16.069 1.00 96.50 165 TRP A O 1
ATOM 1356 N N . LYS A 1 166 ? 3.027 -0.956 15.258 1.00 95.50 166 LYS A N 1
ATOM 1357 C CA . LYS A 1 166 ? 2.860 -1.329 13.846 1.00 95.50 166 LYS A CA 1
ATOM 1358 C C . LYS A 1 166 ? 3.740 -2.505 13.412 1.00 95.50 166 LYS A C 1
ATOM 1360 O O . LYS A 1 166 ? 3.455 -3.122 12.390 1.00 95.50 166 LYS A O 1
ATOM 1365 N N . LYS A 1 167 ? 4.788 -2.870 14.168 1.00 94.94 167 LYS A N 1
ATOM 1366 C CA . LYS A 1 167 ? 5.680 -3.994 13.813 1.00 94.94 167 LYS A CA 1
ATOM 1367 C C . LYS A 1 167 ? 4.922 -5.317 13.715 1.00 94.94 167 LYS A C 1
ATOM 1369 O O . LYS A 1 167 ? 5.247 -6.122 12.845 1.00 94.94 167 LYS A O 1
ATOM 1374 N N . ALA A 1 168 ? 3.942 -5.552 14.590 1.00 95.44 168 ALA A N 1
ATOM 1375 C CA . ALA A 1 168 ? 3.118 -6.759 14.539 1.00 95.44 168 ALA A CA 1
ATOM 1376 C C . ALA A 1 168 ? 2.254 -6.781 13.268 1.00 95.44 168 ALA A C 1
ATOM 1378 O O . ALA A 1 168 ? 2.271 -7.765 12.532 1.00 95.44 168 ALA A O 1
ATOM 1379 N N . ILE A 1 169 ? 1.619 -5.652 12.950 1.00 97.56 169 ILE A N 1
ATOM 1380 C CA . ILE A 1 169 ? 0.772 -5.483 11.764 1.00 97.56 169 ILE A CA 1
ATOM 1381 C C . ILE A 1 169 ? 1.583 -5.695 10.476 1.00 97.56 169 ILE A C 1
ATOM 1383 O O . ILE A 1 169 ? 1.188 -6.451 9.592 1.00 97.56 169 ILE A O 1
ATOM 1387 N N . TYR A 1 170 ? 2.781 -5.109 10.389 1.00 95.94 170 TYR A N 1
ATOM 1388 C CA . TYR A 1 170 ? 3.660 -5.278 9.227 1.00 95.94 170 TYR A CA 1
ATOM 1389 C C . TYR A 1 170 ? 4.059 -6.741 9.000 1.00 95.94 170 TYR A C 1
ATOM 1391 O O . TYR A 1 170 ? 4.168 -7.173 7.853 1.00 95.94 170 TYR A O 1
ATOM 1399 N N . LYS A 1 171 ? 4.255 -7.521 10.073 1.00 94.94 171 LYS A N 1
ATOM 1400 C CA . LYS A 1 171 ? 4.552 -8.959 9.969 1.00 94.94 171 LYS A CA 1
ATOM 1401 C C . LYS A 1 171 ? 3.374 -9.759 9.422 1.00 94.94 171 LYS A C 1
ATOM 1403 O O . LYS A 1 171 ? 3.616 -10.731 8.711 1.00 94.94 171 LYS A O 1
ATOM 1408 N N . VAL A 1 172 ? 2.139 -9.378 9.751 1.00 97.12 172 VAL A N 1
ATOM 1409 C CA . VAL A 1 172 ? 0.933 -9.997 9.181 1.00 97.12 172 VAL A CA 1
ATOM 1410 C C . VAL A 1 172 ? 0.875 -9.701 7.686 1.00 97.12 172 VAL A C 1
ATOM 1412 O O . VAL A 1 172 ? 0.856 -10.622 6.877 1.00 97.12 172 VAL A O 1
ATOM 1415 N N . ILE A 1 173 ? 0.958 -8.425 7.307 1.00 95.88 173 ILE A N 1
ATOM 1416 C CA . ILE A 1 173 ? 0.752 -7.978 5.920 1.00 95.88 173 ILE A CA 1
ATOM 1417 C C . ILE A 1 173 ? 1.850 -8.474 4.979 1.00 95.88 173 ILE A C 1
ATOM 1419 O O . ILE A 1 173 ? 1.563 -8.827 3.839 1.00 95.88 173 ILE A O 1
ATOM 1423 N N . CYS A 1 174 ? 3.091 -8.574 5.460 1.00 94.00 174 CYS A N 1
ATOM 1424 C CA . CYS A 1 174 ? 4.205 -9.140 4.696 1.00 94.00 174 CYS A CA 1
ATOM 1425 C C . CYS A 1 174 ? 3.933 -10.583 4.226 1.00 94.00 174 CYS A C 1
ATOM 1427 O O . CYS A 1 174 ? 4.384 -10.977 3.156 1.00 94.00 174 CYS A O 1
ATOM 1429 N N . LYS A 1 175 ? 3.146 -11.362 4.983 1.00 95.31 175 LYS A N 1
ATOM 1430 C CA . LYS A 1 175 ? 2.775 -12.742 4.623 1.00 95.31 175 LYS A CA 1
ATOM 1431 C C . LYS A 1 175 ? 1.598 -12.831 3.650 1.00 95.31 175 LYS A C 1
ATOM 1433 O O . LYS A 1 175 ? 1.276 -13.924 3.201 1.00 95.31 175 LYS A O 1
ATOM 1438 N N . LEU A 1 176 ? 0.936 -11.712 3.363 1.00 95.69 176 LEU A N 1
ATOM 1439 C CA . LEU A 1 176 ? -0.236 -11.655 2.487 1.00 95.69 176 LEU A CA 1
ATOM 1440 C C . LEU A 1 176 ? 0.122 -11.255 1.051 1.00 95.69 176 LEU A C 1
ATOM 1442 O O . LEU A 1 176 ? -0.774 -11.070 0.223 1.00 95.69 176 LEU A O 1
ATOM 1446 N N . ASP A 1 177 ? 1.402 -11.011 0.766 1.00 93.19 177 ASP A N 1
ATOM 1447 C CA . ASP A 1 177 ? 1.868 -10.697 -0.584 1.00 93.19 177 ASP A CA 1
ATOM 1448 C C . ASP A 1 177 ? 1.570 -11.871 -1.521 1.00 93.19 177 ASP A C 1
ATOM 1450 O O . ASP A 1 177 ? 1.756 -13.033 -1.170 1.00 93.19 177 ASP A O 1
ATOM 1454 N N . SER A 1 178 ? 1.038 -11.544 -2.695 1.00 90.69 178 SER A N 1
ATOM 1455 C CA . SER A 1 178 ? 0.675 -12.505 -3.737 1.00 90.69 178 SER A CA 1
ATOM 1456 C C . SER A 1 178 ? 1.702 -12.457 -4.864 1.00 90.69 178 SER A C 1
ATOM 1458 O O . SER A 1 178 ? 2.463 -11.491 -4.985 1.00 90.69 178 SER A O 1
ATOM 1460 N N . GLU A 1 179 ? 1.721 -13.492 -5.698 1.00 91.94 179 GLU A N 1
ATOM 1461 C CA . GLU A 1 179 ? 2.517 -13.457 -6.920 1.00 91.94 179 GLU A CA 1
ATOM 1462 C C . GLU A 1 179 ? 2.022 -12.335 -7.839 1.00 91.94 179 GLU A C 1
ATOM 1464 O O . GLU A 1 179 ? 0.823 -12.084 -7.968 1.00 91.94 179 GLU A O 1
ATOM 1469 N N . VAL A 1 180 ? 2.970 -11.619 -8.441 1.00 95.19 180 VAL A N 1
ATOM 1470 C CA . VAL A 1 180 ? 2.664 -10.591 -9.434 1.00 95.19 180 VAL A CA 1
ATOM 1471 C C . VAL A 1 180 ? 2.408 -11.300 -10.770 1.00 95.19 180 VAL A C 1
ATOM 1473 O O . VAL A 1 180 ? 3.196 -12.174 -11.123 1.00 95.19 180 VAL A O 1
ATOM 1476 N N . PRO A 1 181 ? 1.357 -10.955 -11.533 1.00 94.75 181 PRO A N 1
ATOM 1477 C CA . PRO A 1 181 ? 1.071 -11.624 -12.798 1.00 94.75 181 PRO A CA 1
ATOM 1478 C C . PRO A 1 181 ? 2.215 -11.515 -13.812 1.00 94.75 181 PRO A C 1
ATOM 1480 O O . PRO A 1 181 ? 2.879 -10.481 -13.913 1.00 94.75 181 PRO A O 1
ATOM 1483 N N . GLU A 1 182 ? 2.401 -12.563 -14.615 1.00 92.44 182 GLU A N 1
ATOM 1484 C CA . GLU A 1 182 ? 3.497 -12.680 -15.589 1.00 92.44 182 GLU A CA 1
ATOM 1485 C C . GLU A 1 182 ? 3.528 -11.543 -16.621 1.00 92.44 182 GLU A C 1
ATOM 1487 O O . GLU A 1 182 ? 4.613 -11.129 -17.029 1.00 92.44 182 GLU A O 1
ATOM 1492 N N . ILE A 1 183 ? 2.372 -10.963 -16.972 1.00 92.19 183 ILE A N 1
ATOM 1493 C CA . ILE A 1 183 ? 2.273 -9.791 -17.861 1.00 92.19 183 ILE A CA 1
ATOM 1494 C C . ILE A 1 183 ? 3.147 -8.628 -17.378 1.00 92.19 183 ILE A C 1
ATOM 1496 O O . ILE A 1 183 ? 3.757 -7.930 -18.183 1.00 92.19 183 ILE A O 1
ATOM 1500 N N . PHE A 1 184 ? 3.326 -8.463 -16.061 1.00 94.00 184 PHE A N 1
ATOM 1501 C CA . PHE A 1 184 ? 4.205 -7.437 -15.501 1.00 94.00 184 PHE A CA 1
ATOM 1502 C C . PHE A 1 184 ? 5.688 -7.685 -15.793 1.00 94.00 184 PHE A C 1
ATOM 1504 O O . PHE A 1 184 ? 6.492 -6.797 -15.538 1.00 94.00 184 PHE A O 1
ATOM 1511 N N . LYS A 1 185 ? 6.111 -8.844 -16.300 1.00 91.75 185 LYS A N 1
ATOM 1512 C CA . LYS A 1 185 ? 7.497 -9.031 -16.759 1.00 91.75 185 LYS A CA 1
ATOM 1513 C C . LYS A 1 185 ? 7.725 -8.400 -18.131 1.00 91.75 185 LYS A C 1
ATOM 1515 O O . LYS A 1 185 ? 8.850 -8.004 -18.420 1.00 91.75 185 LYS A O 1
ATOM 1520 N N . SER A 1 186 ? 6.673 -8.230 -18.937 1.00 89.06 186 SER A N 1
ATOM 1521 C CA . SER A 1 186 ? 6.771 -7.562 -20.236 1.00 89.06 186 SER A CA 1
ATOM 1522 C C . SER A 1 186 ? 7.197 -6.092 -20.064 1.00 89.06 186 SER A C 1
ATOM 1524 O O . SER A 1 186 ? 6.649 -5.375 -19.211 1.00 89.06 186 SER A O 1
ATOM 1526 N N . PRO A 1 187 ? 8.150 -5.590 -20.872 1.00 79.31 187 PRO A N 1
ATOM 1527 C CA . PRO A 1 187 ? 8.421 -4.155 -20.982 1.00 79.31 187 PRO A CA 1
ATOM 1528 C C . PRO A 1 187 ? 7.196 -3.366 -21.474 1.00 79.31 187 PRO A C 1
ATOM 1530 O O . PRO A 1 187 ? 7.001 -2.216 -21.087 1.00 79.31 187 PRO A O 1
ATOM 1533 N N . ASN A 1 188 ? 6.328 -4.011 -22.262 1.00 82.38 188 ASN A N 1
ATOM 1534 C CA . ASN A 1 188 ? 5.119 -3.417 -22.833 1.00 82.38 188 ASN A CA 1
ATOM 1535 C C . ASN A 1 188 ? 3.870 -3.664 -21.974 1.00 82.38 188 ASN A C 1
ATOM 1537 O O . ASN A 1 188 ? 2.759 -3.384 -22.418 1.00 82.38 188 ASN A O 1
ATOM 1541 N N . CYS A 1 189 ? 4.030 -4.132 -20.727 1.00 86.69 189 CYS A N 1
ATOM 1542 C CA . CYS A 1 189 ? 2.907 -4.551 -19.885 1.00 86.69 189 CYS A CA 1
ATOM 1543 C C . CYS A 1 189 ? 1.824 -3.478 -19.736 1.00 86.69 189 CYS A C 1
ATOM 1545 O O . CYS A 1 189 ? 0.648 -3.793 -19.682 1.00 86.69 189 CYS A O 1
ATOM 1547 N N . LEU A 1 190 ? 2.200 -2.197 -19.675 1.00 83.56 190 LEU A N 1
ATOM 1548 C CA . LEU A 1 190 ? 1.240 -1.103 -19.520 1.00 83.56 190 LEU A CA 1
ATOM 1549 C C . LEU A 1 190 ? 0.381 -0.881 -20.763 1.00 83.56 190 LEU A C 1
ATOM 1551 O O . LEU A 1 190 ? -0.674 -0.282 -20.632 1.00 83.56 190 LEU A O 1
ATOM 1555 N N . GLN A 1 191 ? 0.842 -1.298 -21.942 1.00 79.50 191 GLN A N 1
ATOM 1556 C CA . GLN A 1 191 ? 0.045 -1.273 -23.161 1.00 79.50 191 GLN A CA 1
ATOM 1557 C C . GLN A 1 191 ? -0.839 -2.519 -23.225 1.00 79.50 191 GLN A C 1
ATOM 1559 O O . GLN A 1 191 ? -2.028 -2.400 -23.481 1.00 79.50 191 GLN A O 1
ATOM 1564 N N . GLU A 1 192 ? -0.280 -3.692 -22.926 1.00 78.69 192 GLU A N 1
ATOM 1565 C CA . GLU A 1 192 ? -1.020 -4.962 -22.917 1.00 78.69 192 GLU A CA 1
ATOM 1566 C C . GLU A 1 192 ? -2.184 -4.940 -21.907 1.00 78.69 192 GLU A C 1
ATOM 1568 O O . GLU A 1 192 ? -3.295 -5.310 -22.261 1.00 78.69 192 GLU A O 1
ATOM 1573 N N . LEU A 1 193 ? -1.975 -4.374 -20.711 1.00 77.38 193 LEU A N 1
ATOM 1574 C CA . LEU A 1 193 ? -3.010 -4.196 -19.680 1.00 77.38 193 LEU A CA 1
ATOM 1575 C C . LEU A 1 193 ? -4.158 -3.248 -20.078 1.00 77.38 193 LEU A C 1
ATOM 1577 O O . LEU A 1 193 ? -5.152 -3.196 -19.367 1.00 77.38 193 LEU A O 1
ATOM 1581 N N . LEU A 1 194 ? -4.010 -2.460 -21.151 1.00 67.69 194 LEU A N 1
ATOM 1582 C CA . LEU A 1 194 ? -5.058 -1.563 -21.665 1.00 67.69 194 LEU A CA 1
ATOM 1583 C C . LEU A 1 194 ? -5.874 -2.184 -22.804 1.00 67.69 194 LEU A C 1
ATOM 1585 O O . LEU A 1 194 ? -6.855 -1.584 -23.240 1.00 67.69 194 LEU A O 1
ATOM 1589 N N . HIS A 1 195 ? -5.416 -3.316 -23.342 1.00 58.62 195 HIS A N 1
ATOM 1590 C CA . HIS A 1 195 ? -6.006 -3.980 -24.504 1.00 58.62 195 HIS A CA 1
ATOM 1591 C C . HIS A 1 195 ? -6.726 -5.294 -24.155 1.00 58.62 195 HIS A C 1
ATOM 1593 O O . HIS A 1 195 ? -7.255 -5.933 -25.065 1.00 58.62 195 HIS A O 1
ATOM 1599 N N . GLU A 1 196 ? -6.763 -5.668 -22.874 1.00 47.81 196 GLU A N 1
ATOM 1600 C CA . GLU A 1 196 ? -7.671 -6.681 -22.310 1.00 47.81 196 GLU A CA 1
ATOM 1601 C C . GLU A 1 196 ? -8.941 -6.016 -21.764 1.00 47.81 196 GLU A C 1
ATOM 1603 O O . GLU A 1 196 ? -10.033 -6.583 -21.997 1.00 47.81 196 GLU A O 1
#

Radius of gyration: 19.7 Å; chains: 1; bounding box: 42×32×79 Å

=== Feature glossary ===
Feature key, reading from the visual/contextual features back to the raw sequence:

Rendered structure images. Structure images are PyMOL renders from six orthogonal camera directions. Cartoon representation draws helices as coils and strands as arrows; sticks shows the backbone as bonds; surface shows the solvent-excluded envelope. Rainbow coloring maps sequence position to hue (blue→red, N→C); chain coloring assigns a distinct color per polypeptide.

Contact-map, Ramachandran, and PAE plots. Three diagnostic plots accompany the record. The Cα contact map visualizes the tertiary structure as a 2D adjacency matrix (8 Å cutoff, sequence-local contacts suppressed). The Ramachandran plot shows the distribution of backbone (φ, ψ) torsions, with points in the α and β basins reflecting secondary structure content. The PAE plot shows AlphaFold's inter-residue confidence as a color matrix.

InterPro / GO / CATH / organism. The annotation block draws on four external resources. InterPro: which protein families and domains the sequence belongs to. GO: standardized terms for what the protein does, what process it participates in, and where in the cell it acts. CATH: which structural fold it has in the CATH hierarchy. Organism: the species of origin.

Nearest PDB structures. Structural nearest neighbors (via Foldseek easy-search vs the PDB). Reported per hit: target PDB id, E-value, and alignment TM-score. A TM-score above ~0.5 is the conventional threshold for 'same fold'.

Predicted aligned error. Predicted aligned error is AlphaFold's pairwise confidence. Unlike pLDDT (per-residue), PAE is per-residue-pair and captures whether two parts of the structure are correctly placed relative to each other. Units are ångströms of expected positional error.

Solvent-accessible surface area. SASA measures how much of the protein is reachable by solvent. It is computed by rolling a water-sized probe over the atomic surface and summing the exposed area (Å²). Per-residue SASA distinguishes core (buried, low SASA) from surface (exposed, high SASA) residues; total SASA is a whole-molecule size measure.

B-factor. Crystallographic B-factors measure how much each atom's electron density is smeared out, in Å². They rise in mobile loops and surface residues and fall in the buried interior. In AlphaFold models this column is repurposed to hold pLDDT instead.

pLDDT. For AlphaFold models, the B-factor field carries pLDDT — the model's own estimate of local accuracy on a 0–100 scale. Regions with pLDDT<50 should be treated as essentially unmodeled; they often correspond to intrinsically disordered segments.

Backbone torsions (φ/ψ). φ (phi) and ψ (psi) are the two rotatable backbone dihedrals per residue: φ is the C(i-1)–N–Cα–C torsion, ψ is the N–Cα–C–N(i+1) torsion, both in degrees on (−180°, 180°]. α-helical residues cluster near (−60°, −45°); β-strand residues near (−120°, +130°). A Ramachandran plot is simply a scatter of (φ, ψ) for every residue.

Radius of gyration, Cα contacts, bounding box. Radius of gyration (Rg) is the root-mean-square distance of Cα atoms from their centroid — a single number for overall size and compactness. A globular domain of N residues has Rg ≈ 2.2·N^0.38 Å; an extended or disordered chain has a much larger Rg. The Cα contact count is the number of residue pairs whose Cα atoms are within 8 Å and are more than four positions apart in sequence — a standard proxy for tertiary packing density. The bounding box is the smallest axis-aligned box enclosing all Cα atoms.

Secondary structure (3-state, P-SEA). Three-state secondary structure (P-SEA) collapses the eight DSSP classes into helix (a), strand (b), and coil (c). P-SEA assigns these from Cα geometry alone — distances and angles — without requiring backbone oxygens, so it works on any Cα trace.

Secondary structure (8-state, DSSP). Secondary structure is the local, repeating backbone conformation. DSSP classifies it into eight states by reading the hydrogen-bond network: three helix types (H, G, I), two β types (E, B), two non-regular types (T, S), and unstructured coil (-).

Foldseek 3Di. The Foldseek 3Di string encodes local tertiary geometry as a 20-letter alphabet — one character per residue — derived from the relative positions of nearby Cα atoms. Unlike the amino-acid sequence, 3Di is a direct function of the 3D structure, so two proteins with the same fold have similar 3Di strings even at low sequence identity.

mmCIF coordinates. Structure coordinates are given as an mmCIF _atom_site loop: one row per atom with element, residue name, chain id, sequence number, and x/y/z position in Å. Only the four main-chain atoms per residue are included here; side chains are omitted to keep the record compact.

Sequence. This is the polypeptide sequence — one letter per residue, N-terminus first. Length ranges from a few dozen residues for small domains to over a thousand for large multi-domain proteins.